Protein AF-A0A087FZ84-F1 (afdb_monomer)

Mean predicted aligned error: 17.49 Å

Radius of gyration: 57.73 Å; Cα contacts (8 Å, |Δi|>4): 56; chains: 1; bounding box: 129×42×170 Å

Sequence (234 aa):
MSRHGSRHFAAANRLARKLYDRGELSRKSCSDAQTRLGIKMEHRKSVESELQAYQQRCVEAEGRAVEESAKASILQRQLGDERISIASRIKRATKATMRTLATKFQGKIDRAKEKIRTLGGNPKKKLVQLTQVEANIEFARILREAPDSFDAEVARTEAWLPNVAGGDVEFDSLFAGLDSDLVISPISSDSSGTAQDNVPLETLATDVGVRTFDGSMTNELGVNDDDEYVDIED

Secondary structure (DSSP, 8-state):
--SHHHHHHHHHHHHHHHHHHHHHHHHHHHHHHHHHHHHHHHHHHHHHHHHHHHHHHHHHHHHHHHHHHHHHHHHHHHHHHHHHHHHHHHHHHHHHHHHHHHHHHHHHHHHHHHHHHHHHTHHHHHHHHHHHHHHHHHHHHHHHTSSSS-HHHHHHHHHHHHHHTTHHHHHHHHHHHHHHHH---SS-GGG---------HHHHHHHTT-------------------------

Structure (mmCIF, N/CA/C/O backbone):
data_AF-A0A087FZ84-F1
#
_entry.id   AF-A0A087FZ84-F1
#
loop_
_atom_site.group_PDB
_atom_site.id
_atom_site.type_symbol
_atom_site.label_atom_id
_atom_site.label_alt_id
_atom_site.label_comp_id
_atom_site.label_asym_id
_atom_site.label_entity_id
_atom_site.label_seq_id
_atom_site.pdbx_PDB_ins_code
_atom_site.Cartn_x
_atom_site.Cartn_y
_atom_site.Cartn_z
_atom_site.occupancy
_atom_site.B_iso_or_equiv
_atom_site.auth_seq_id
_atom_site.auth_comp_id
_atom_site.auth_asym_id
_atom_site.auth_atom_id
_atom_site.pdbx_PDB_model_num
ATOM 1 N N . MET A 1 1 ? 73.308 -5.224 -104.228 1.00 44.19 1 MET A N 1
ATOM 2 C CA . MET A 1 1 ? 72.823 -4.120 -103.357 1.00 44.19 1 MET A CA 1
ATOM 3 C C . MET A 1 1 ? 71.302 -4.255 -103.254 1.00 44.19 1 MET A C 1
ATOM 5 O O . MET A 1 1 ? 70.706 -4.504 -104.281 1.00 44.19 1 MET A O 1
ATOM 9 N N . SER A 1 2 ? 70.560 -4.205 -102.148 1.00 53.66 2 SER A N 1
ATOM 10 C CA . SER A 1 2 ? 70.817 -4.047 -100.716 1.00 53.66 2 SER A CA 1
ATOM 11 C C . SER A 1 2 ? 69.655 -4.752 -99.979 1.00 53.66 2 SER A C 1
ATOM 13 O O . SER A 1 2 ? 68.587 -4.180 -99.791 1.00 53.66 2 SER A O 1
ATOM 15 N N . ARG A 1 3 ? 69.813 -6.033 -99.604 1.00 53.50 3 ARG A N 1
ATOM 16 C CA . ARG A 1 3 ? 68.803 -6.783 -98.813 1.00 53.50 3 ARG A CA 1
ATOM 17 C C . ARG A 1 3 ? 68.844 -6.435 -97.310 1.00 53.50 3 ARG A C 1
ATOM 19 O O . ARG A 1 3 ? 68.008 -6.911 -96.547 1.00 53.50 3 ARG A O 1
ATOM 26 N N . HIS A 1 4 ? 69.810 -5.616 -96.887 1.00 53.28 4 HIS A N 1
ATOM 27 C CA . HIS A 1 4 ? 70.075 -5.276 -95.485 1.00 53.28 4 HIS A CA 1
ATOM 28 C C . HIS A 1 4 ? 69.230 -4.087 -94.985 1.00 53.28 4 HIS A C 1
ATOM 30 O O . HIS A 1 4 ? 68.669 -4.164 -93.897 1.00 53.28 4 HIS A O 1
ATOM 36 N N . GLY A 1 5 ? 69.022 -3.041 -95.799 1.00 58.16 5 GLY A N 1
ATOM 37 C CA . GLY A 1 5 ? 68.260 -1.844 -95.391 1.00 58.16 5 GLY A CA 1
ATOM 38 C C . GLY A 1 5 ? 66.770 -2.092 -95.096 1.00 58.16 5 GLY A C 1
ATOM 39 O O . GLY A 1 5 ? 66.207 -1.498 -94.180 1.00 58.16 5 GLY A O 1
ATOM 40 N N . SER A 1 6 ? 66.136 -3.033 -95.805 1.00 62.66 6 SER A N 1
ATOM 41 C CA . SER A 1 6 ? 64.708 -3.359 -95.632 1.00 62.66 6 SER A CA 1
ATOM 42 C C . SER A 1 6 ? 64.404 -4.099 -94.315 1.00 62.66 6 SER A C 1
ATOM 44 O O . SER A 1 6 ? 63.366 -3.861 -93.696 1.00 62.66 6 SER A O 1
ATOM 46 N N . ARG A 1 7 ? 65.329 -4.938 -93.816 1.00 69.06 7 ARG A N 1
ATOM 47 C CA . ARG A 1 7 ? 65.154 -5.660 -92.538 1.00 69.06 7 ARG A CA 1
ATOM 48 C C . ARG A 1 7 ? 65.252 -4.737 -91.324 1.00 69.06 7 ARG A C 1
ATOM 50 O O . ARG A 1 7 ? 64.469 -4.896 -90.390 1.00 69.06 7 ARG A O 1
ATOM 57 N N . HIS A 1 8 ? 66.164 -3.764 -91.349 1.00 74.50 8 HIS A N 1
ATOM 58 C CA . HIS A 1 8 ? 66.293 -2.776 -90.273 1.00 74.50 8 HIS A CA 1
ATOM 59 C C . HIS A 1 8 ? 65.062 -1.869 -90.187 1.00 74.50 8 HIS A C 1
ATOM 61 O O . HIS A 1 8 ? 64.545 -1.646 -89.094 1.00 74.50 8 HIS A O 1
ATOM 67 N N . PHE A 1 9 ? 64.526 -1.433 -91.331 1.00 76.50 9 PHE A N 1
ATOM 68 C CA . PHE A 1 9 ? 63.295 -0.644 -91.374 1.00 76.50 9 PHE A CA 1
ATOM 69 C C . PHE A 1 9 ? 62.074 -1.436 -90.870 1.00 76.50 9 PHE A C 1
ATOM 71 O O . PHE A 1 9 ? 61.283 -0.928 -90.077 1.00 76.50 9 PHE A O 1
ATOM 78 N N . ALA A 1 10 ? 61.950 -2.714 -91.248 1.00 80.62 10 ALA A N 1
ATOM 79 C CA . ALA A 1 10 ? 60.890 -3.591 -90.744 1.00 80.62 10 ALA A CA 1
ATOM 80 C C . ALA A 1 10 ? 60.994 -3.841 -89.224 1.00 80.62 10 ALA A C 1
ATOM 82 O O . ALA A 1 10 ? 59.976 -3.857 -88.528 1.00 80.62 10 ALA A O 1
ATOM 83 N N . ALA A 1 11 ? 62.210 -3.998 -88.689 1.00 83.44 11 ALA A N 1
ATOM 84 C CA . ALA A 1 11 ? 62.445 -4.155 -87.254 1.00 83.44 11 ALA A CA 1
ATOM 85 C C . ALA A 1 11 ? 62.114 -2.876 -86.466 1.00 83.44 11 ALA A C 1
ATOM 87 O O . ALA A 1 11 ? 61.446 -2.957 -85.433 1.00 83.44 11 ALA A O 1
ATOM 88 N N . ALA A 1 12 ? 62.506 -1.705 -86.980 1.00 84.25 12 ALA A N 1
ATOM 89 C CA . ALA A 1 12 ? 62.181 -0.408 -86.389 1.00 84.25 12 ALA A CA 1
ATOM 90 C C . ALA A 1 12 ? 60.663 -0.157 -86.363 1.00 84.25 12 ALA A C 1
ATOM 92 O O . ALA A 1 12 ? 60.118 0.189 -85.318 1.00 84.25 12 ALA A O 1
ATOM 93 N N . ASN A 1 13 ? 59.954 -0.437 -87.462 1.00 85.88 13 ASN A N 1
ATOM 94 C CA . ASN A 1 13 ? 58.491 -0.324 -87.511 1.00 85.88 13 ASN A CA 1
ATOM 95 C C . ASN A 1 13 ? 57.787 -1.294 -86.552 1.00 85.88 13 ASN A C 1
ATOM 97 O O . ASN A 1 13 ? 56.796 -0.940 -85.910 1.00 85.88 13 ASN A O 1
ATOM 101 N N . ARG A 1 14 ? 58.303 -2.522 -86.410 1.00 87.81 14 ARG A N 1
ATOM 102 C CA . ARG A 1 14 ? 57.768 -3.496 -85.447 1.00 87.81 14 ARG A CA 1
ATOM 103 C C . ARG A 1 14 ? 57.963 -3.028 -84.004 1.00 87.81 14 ARG A C 1
ATOM 105 O O . ARG A 1 14 ? 57.077 -3.240 -83.179 1.00 87.81 14 ARG A O 1
ATOM 112 N N . LEU A 1 15 ? 59.102 -2.411 -83.697 1.00 89.81 15 LEU A N 1
ATOM 113 C CA . LEU A 1 15 ? 59.383 -1.844 -82.380 1.00 89.81 15 LEU A CA 1
ATOM 114 C C . LEU A 1 15 ? 58.485 -0.632 -82.093 1.00 89.81 15 LEU A C 1
ATOM 116 O O . LEU A 1 15 ? 57.872 -0.581 -81.031 1.00 89.81 15 LEU A O 1
ATOM 120 N N . ALA A 1 16 ? 58.339 0.281 -83.056 1.00 89.25 16 ALA A N 1
ATOM 121 C CA . ALA A 1 16 ? 57.469 1.449 -82.940 1.00 89.25 16 ALA A CA 1
ATOM 122 C C . ALA A 1 16 ? 56.014 1.051 -82.647 1.00 89.25 16 ALA A C 1
ATOM 124 O O . ALA A 1 16 ? 55.407 1.591 -81.725 1.00 89.25 16 ALA A O 1
ATOM 125 N N . ARG A 1 17 ? 55.483 0.037 -83.348 1.00 89.75 17 ARG A N 1
ATOM 126 C CA . ARG A 1 17 ? 54.132 -0.486 -83.093 1.00 89.75 17 ARG A CA 1
ATOM 127 C C . ARG A 1 17 ? 53.993 -1.074 -81.688 1.00 89.75 17 ARG A C 1
ATOM 129 O O . ARG A 1 17 ? 53.066 -0.718 -80.979 1.00 89.75 17 ARG A O 1
ATOM 136 N N . LYS A 1 18 ? 54.952 -1.893 -81.239 1.00 92.50 18 LYS A N 1
ATOM 137 C CA . LYS A 1 18 ? 54.938 -2.452 -79.873 1.00 92.50 18 LYS A CA 1
ATOM 138 C C . LYS A 1 18 ? 54.982 -1.372 -78.792 1.00 92.50 18 LYS A C 1
ATOM 140 O O . LYS A 1 18 ? 54.322 -1.516 -77.768 1.00 92.50 18 LYS A O 1
ATOM 145 N N . LEU A 1 19 ? 55.784 -0.326 -78.990 1.00 91.56 19 LEU A N 1
ATOM 146 C CA . LEU A 1 19 ? 55.870 0.791 -78.049 1.00 91.56 19 LEU A CA 1
ATOM 147 C C . LEU A 1 19 ? 54.573 1.604 -78.032 1.00 91.56 19 LEU A C 1
ATOM 149 O O . LEU A 1 19 ? 54.110 1.965 -76.953 1.00 91.56 19 LEU A O 1
ATOM 153 N N . TYR A 1 20 ? 53.965 1.828 -79.198 1.00 91.94 20 TYR A N 1
ATOM 154 C CA . TYR A 1 20 ? 52.661 2.473 -79.312 1.00 91.94 20 TYR A CA 1
ATOM 155 C C . TYR A 1 20 ? 51.560 1.656 -78.621 1.00 91.94 20 TYR A C 1
ATOM 157 O O . TYR A 1 20 ? 50.883 2.183 -77.741 1.00 91.94 20 TYR A O 1
ATOM 165 N N . ASP A 1 21 ? 51.455 0.358 -78.918 1.00 93.44 21 ASP A N 1
ATOM 166 C CA . ASP A 1 21 ? 50.472 -0.547 -78.309 1.00 93.44 21 ASP A CA 1
ATOM 167 C C . ASP A 1 21 ? 50.644 -0.611 -76.783 1.00 93.44 21 ASP A C 1
ATOM 169 O O . ASP A 1 21 ? 49.671 -0.556 -76.030 1.00 93.44 21 ASP A O 1
ATOM 173 N N . ARG A 1 22 ? 51.893 -0.665 -76.300 1.00 93.56 22 ARG A N 1
ATOM 174 C CA . ARG A 1 22 ? 52.198 -0.623 -74.863 1.00 93.56 22 ARG A CA 1
ATOM 175 C C . ARG A 1 22 ? 51.792 0.711 -74.239 1.00 93.56 22 ARG A C 1
ATOM 177 O O . ARG A 1 22 ? 51.233 0.716 -73.148 1.00 93.56 22 ARG A O 1
ATOM 184 N N . GLY A 1 23 ? 52.052 1.823 -74.925 1.00 93.62 23 GLY A N 1
ATOM 185 C CA . GLY A 1 23 ? 51.646 3.158 -74.489 1.00 93.62 23 GLY A CA 1
ATOM 186 C C . GLY A 1 23 ? 50.126 3.317 -74.414 1.00 93.62 23 GLY A C 1
ATOM 187 O O . GLY A 1 23 ? 49.626 3.902 -73.456 1.00 93.62 23 GLY A O 1
ATOM 188 N N . GLU A 1 24 ? 49.388 2.760 -75.377 1.00 93.69 24 GLU A N 1
ATOM 189 C CA . GLU A 1 24 ? 47.920 2.716 -75.363 1.00 93.69 24 GLU A CA 1
ATOM 190 C C . GLU A 1 24 ? 47.385 1.866 -74.201 1.00 93.69 24 GLU A C 1
ATOM 192 O O . GLU A 1 24 ? 46.491 2.302 -73.477 1.00 93.69 24 GLU A O 1
ATOM 197 N N . LEU A 1 25 ? 47.963 0.684 -73.955 1.00 94.44 25 LEU A N 1
ATOM 198 C CA . LEU A 1 25 ? 47.589 -0.162 -72.813 1.00 94.44 25 LEU A CA 1
ATOM 199 C C . LEU A 1 25 ? 47.848 0.533 -71.470 1.00 94.44 25 LEU A C 1
ATOM 201 O O . LEU A 1 25 ? 46.987 0.514 -70.591 1.00 94.44 25 LEU A O 1
ATOM 205 N N . SER A 1 26 ? 49.002 1.188 -71.316 1.00 94.19 26 SER A N 1
ATOM 206 C CA . SER A 1 26 ? 49.312 1.964 -70.112 1.00 94.19 26 SER A CA 1
ATOM 207 C C . SER A 1 26 ? 48.366 3.153 -69.930 1.00 94.19 26 SER A C 1
ATOM 209 O O . SER A 1 26 ? 47.923 3.395 -68.809 1.00 94.19 26 SER A O 1
ATOM 211 N N . ARG A 1 27 ? 48.000 3.865 -71.007 1.00 94.06 27 ARG A N 1
ATOM 212 C CA . ARG A 1 27 ? 47.015 4.958 -70.941 1.00 94.06 27 ARG A CA 1
ATOM 213 C C . ARG A 1 27 ? 45.637 4.462 -70.508 1.00 94.06 27 ARG A C 1
ATOM 215 O O . ARG A 1 27 ? 45.053 5.060 -69.608 1.00 94.06 27 ARG A O 1
ATOM 222 N N . LYS A 1 28 ? 45.153 3.350 -71.071 1.00 95.44 28 LYS A N 1
ATOM 223 C CA . LYS A 1 28 ? 43.881 2.728 -70.659 1.00 95.44 28 LYS A CA 1
ATOM 224 C C . LYS A 1 28 ? 43.907 2.302 -69.193 1.00 95.44 28 LYS A C 1
ATOM 226 O O . LYS A 1 28 ? 43.028 2.689 -68.436 1.00 95.44 28 LYS A O 1
ATOM 231 N N . SER A 1 29 ? 44.964 1.610 -68.766 1.00 96.00 29 SER A N 1
ATOM 232 C CA . SER A 1 29 ? 45.117 1.197 -67.366 1.00 96.00 29 SER A CA 1
ATOM 233 C C . SER A 1 29 ? 45.162 2.386 -66.399 1.00 96.00 29 SER A C 1
ATOM 235 O O . SER A 1 29 ? 44.647 2.276 -65.288 1.00 96.00 29 SER A O 1
ATOM 237 N N . CYS A 1 30 ? 45.782 3.502 -66.795 1.00 95.62 30 CYS A N 1
ATOM 238 C CA . CYS A 1 30 ? 45.817 4.724 -65.993 1.00 95.62 30 CYS A CA 1
ATOM 239 C C . CYS A 1 30 ? 44.425 5.366 -65.896 1.00 95.62 30 CYS A C 1
ATOM 241 O O . CYS A 1 30 ? 43.977 5.691 -64.798 1.00 95.62 30 CYS A O 1
ATOM 243 N N . SER A 1 31 ? 43.710 5.460 -67.023 1.00 96.56 31 SER A N 1
ATOM 244 C CA . SER A 1 31 ? 42.328 5.952 -67.067 1.00 96.56 31 SER A CA 1
ATOM 245 C C . SER A 1 31 ? 41.406 5.119 -66.171 1.00 96.56 31 SER A C 1
ATOM 247 O O . SER A 1 31 ? 40.685 5.676 -65.347 1.00 96.56 31 SER A O 1
ATOM 249 N N . ASP A 1 32 ? 41.479 3.789 -66.256 1.00 97.06 32 ASP A N 1
ATOM 250 C CA . ASP A 1 32 ? 40.667 2.885 -65.432 1.00 97.06 32 ASP A CA 1
ATOM 251 C C . ASP A 1 32 ? 40.985 3.033 -63.939 1.00 97.06 32 ASP A C 1
ATOM 253 O O . ASP A 1 32 ? 40.084 3.040 -63.093 1.00 97.06 32 ASP A O 1
ATOM 257 N N . ALA A 1 33 ? 42.270 3.174 -63.593 1.00 96.94 33 ALA A N 1
ATOM 258 C CA . ALA A 1 33 ? 42.694 3.425 -62.220 1.00 96.94 33 ALA A CA 1
ATOM 259 C C . ALA A 1 33 ? 42.152 4.766 -61.698 1.00 96.94 33 ALA A C 1
ATOM 261 O O . ALA A 1 33 ? 41.701 4.832 -60.553 1.00 96.94 33 ALA A O 1
ATOM 262 N N . GLN A 1 34 ? 42.135 5.804 -62.537 1.00 97.06 34 GLN A N 1
ATOM 263 C CA . GLN A 1 34 ? 41.602 7.120 -62.193 1.00 97.06 34 GLN A CA 1
ATOM 264 C C . GLN A 1 34 ? 40.082 7.083 -61.980 1.00 97.06 34 GLN A C 1
ATOM 266 O O . GLN A 1 34 ? 39.597 7.604 -60.975 1.00 97.06 34 GLN A O 1
ATOM 271 N N . THR A 1 35 ? 39.331 6.398 -62.848 1.00 97.12 35 THR A N 1
ATOM 272 C CA . THR A 1 35 ? 37.885 6.194 -62.664 1.00 97.12 35 THR A CA 1
ATOM 273 C C . THR A 1 35 ? 37.593 5.420 -61.379 1.00 97.12 35 THR A C 1
ATOM 275 O O . THR A 1 35 ? 36.739 5.822 -60.587 1.00 97.12 35 THR A O 1
ATOM 278 N N . ARG A 1 36 ? 38.341 4.340 -61.111 1.00 97.50 36 ARG A N 1
ATOM 279 C CA . ARG A 1 36 ? 38.212 3.561 -59.867 1.00 97.50 36 ARG A CA 1
ATOM 280 C C . ARG A 1 36 ? 38.522 4.391 -58.624 1.00 97.50 36 ARG A C 1
ATOM 282 O O . ARG A 1 36 ? 37.849 4.221 -57.608 1.00 97.50 36 ARG A O 1
ATOM 289 N N . LEU A 1 37 ? 39.527 5.263 -58.686 1.00 97.56 37 LEU A N 1
ATOM 290 C CA . LEU A 1 37 ? 39.861 6.169 -57.590 1.00 97.56 37 LEU A CA 1
ATOM 291 C C . LEU A 1 37 ? 38.723 7.161 -57.326 1.00 97.56 37 LEU A C 1
ATOM 293 O O . LEU A 1 37 ? 38.337 7.322 -56.171 1.00 97.56 37 LEU A O 1
ATOM 297 N N . GLY A 1 38 ? 38.142 7.750 -58.376 1.00 97.88 38 GLY A N 1
ATOM 298 C CA . GLY A 1 38 ? 36.991 8.651 -58.261 1.00 97.88 38 GLY A CA 1
ATOM 299 C C . GLY A 1 38 ? 35.798 7.998 -57.558 1.00 97.88 38 GLY A C 1
ATOM 300 O O . GLY A 1 38 ? 35.287 8.543 -56.584 1.00 97.88 38 GLY A O 1
ATOM 301 N N . ILE A 1 39 ? 35.423 6.779 -57.966 1.00 97.50 39 ILE A N 1
ATOM 302 C CA . ILE A 1 39 ? 34.329 6.020 -57.329 1.00 97.50 39 ILE A CA 1
ATOM 303 C C . ILE A 1 39 ? 34.624 5.765 -55.844 1.00 97.50 39 ILE A C 1
ATOM 305 O O . ILE A 1 39 ? 33.759 5.963 -54.992 1.00 97.50 39 ILE A O 1
ATOM 309 N N . LYS A 1 40 ? 35.854 5.352 -55.510 1.00 98.00 40 LYS A N 1
ATOM 310 C CA . LYS A 1 40 ? 36.255 5.118 -54.114 1.00 98.00 40 LYS A CA 1
ATOM 311 C C . LYS A 1 40 ? 36.226 6.395 -53.275 1.00 98.00 40 LYS A C 1
ATOM 313 O O . LYS A 1 40 ? 35.864 6.330 -52.104 1.00 98.00 40 LYS A O 1
ATOM 318 N N . MET A 1 41 ? 36.606 7.535 -53.849 1.00 97.94 41 MET A N 1
ATOM 319 C CA . MET A 1 41 ? 36.546 8.823 -53.158 1.00 97.94 41 MET A CA 1
ATOM 320 C C . MET A 1 41 ? 35.107 9.243 -52.859 1.00 97.94 41 MET A C 1
ATOM 322 O O . MET A 1 41 ? 34.835 9.654 -51.735 1.00 97.94 41 MET A O 1
ATOM 326 N N . GLU A 1 42 ? 34.186 9.100 -53.812 1.00 97.81 42 GLU A N 1
ATOM 327 C CA . GLU A 1 42 ? 32.766 9.395 -53.572 1.00 97.81 42 GLU A CA 1
ATOM 328 C C . GLU A 1 42 ? 32.154 8.446 -52.537 1.00 97.81 42 GLU A C 1
ATOM 330 O O . GLU A 1 42 ? 31.463 8.889 -51.621 1.00 97.81 42 GLU A O 1
ATOM 335 N N . HIS A 1 43 ? 32.491 7.154 -52.591 1.00 97.88 43 HIS A N 1
ATOM 336 C CA . HIS A 1 43 ? 32.061 6.210 -51.562 1.00 97.88 43 HIS A CA 1
ATOM 337 C C . HIS A 1 43 ? 32.590 6.590 -50.171 1.00 97.88 43 HIS A C 1
ATOM 339 O O . HIS A 1 43 ? 31.833 6.572 -49.204 1.00 97.88 43 HIS A O 1
ATOM 345 N N . ARG A 1 44 ? 33.861 7.008 -50.066 1.00 97.75 44 ARG A N 1
ATOM 346 C CA . ARG A 1 44 ? 34.431 7.499 -48.804 1.00 97.75 44 ARG A CA 1
ATOM 347 C C . ARG A 1 44 ? 33.655 8.704 -48.265 1.00 97.75 44 ARG A C 1
ATOM 349 O O . ARG A 1 44 ? 33.335 8.706 -47.083 1.00 97.75 44 ARG A O 1
ATOM 356 N N . LYS A 1 45 ? 33.326 9.688 -49.111 1.00 98.19 45 LYS A N 1
ATOM 357 C CA . LYS A 1 45 ? 32.529 10.861 -48.705 1.00 98.19 45 LYS A CA 1
ATOM 358 C C . LYS A 1 45 ? 31.128 10.470 -48.228 1.00 98.19 45 LYS A C 1
ATOM 360 O O . LYS A 1 45 ? 30.641 11.021 -47.243 1.00 98.19 45 LYS A O 1
ATOM 365 N N . SER A 1 46 ? 30.492 9.510 -48.904 1.00 97.88 46 SER A N 1
ATOM 366 C CA . SER A 1 46 ? 29.181 8.983 -48.504 1.00 97.88 46 SER A CA 1
ATOM 367 C C . SER A 1 46 ? 29.242 8.349 -47.115 1.00 97.88 46 SER A C 1
ATOM 369 O O . SER A 1 46 ? 28.458 8.707 -46.242 1.00 97.88 46 SER A O 1
ATOM 371 N N . VAL A 1 47 ? 30.217 7.465 -46.885 1.00 98.25 47 VAL A N 1
ATOM 372 C CA . VAL A 1 47 ? 30.408 6.791 -45.591 1.00 98.25 47 VAL A CA 1
ATOM 373 C C . VAL A 1 47 ? 30.741 7.791 -44.481 1.00 98.25 47 VAL A C 1
ATOM 375 O O . VAL A 1 47 ? 30.240 7.665 -43.370 1.00 98.25 47 VAL A O 1
ATOM 378 N N . GLU A 1 48 ? 31.552 8.808 -44.769 1.00 98.31 48 GLU A N 1
ATOM 379 C CA . GLU A 1 48 ? 31.872 9.876 -43.815 1.00 98.31 48 GLU A CA 1
ATOM 380 C C . GLU A 1 48 ? 30.624 10.682 -43.417 1.00 98.31 48 GLU A C 1
ATOM 382 O O . GLU A 1 48 ? 30.411 10.953 -42.235 1.00 98.31 48 GLU A O 1
ATOM 387 N N . SER A 1 49 ? 29.747 10.975 -44.380 1.00 97.69 49 SER A N 1
ATOM 388 C CA . SER A 1 49 ? 28.474 11.664 -44.127 1.00 97.69 49 SER A CA 1
ATOM 389 C C . SER A 1 49 ? 27.514 10.810 -43.288 1.00 97.69 49 SER A C 1
ATOM 391 O O . SER A 1 49 ? 26.883 11.308 -42.355 1.00 97.69 49 SER A O 1
ATOM 393 N N . GLU A 1 50 ? 27.418 9.510 -43.581 1.00 98.25 50 GLU A N 1
ATOM 394 C CA . GLU A 1 50 ? 26.617 8.564 -42.794 1.00 98.25 50 GLU A CA 1
ATOM 395 C C . GLU A 1 50 ? 27.143 8.418 -41.363 1.00 98.25 50 GLU A C 1
ATOM 397 O O . GLU A 1 50 ? 26.354 8.404 -40.417 1.00 98.25 50 GLU A O 1
ATOM 402 N N . LEU A 1 51 ? 28.468 8.368 -41.190 1.00 98.31 51 LEU A N 1
ATOM 403 C CA . LEU A 1 51 ? 29.100 8.307 -39.875 1.00 98.31 51 LEU A CA 1
ATOM 404 C C . LEU A 1 51 ? 28.769 9.550 -39.043 1.00 98.31 51 LEU A C 1
ATOM 406 O O . LEU A 1 51 ? 28.427 9.422 -37.869 1.00 98.31 51 LEU A O 1
ATOM 410 N N . GLN A 1 52 ? 28.813 10.737 -39.647 1.00 98.44 52 GLN A N 1
ATOM 411 C CA . GLN A 1 52 ? 28.445 11.978 -38.969 1.00 98.44 52 GLN A CA 1
ATOM 412 C C . GLN A 1 52 ? 26.961 11.986 -38.566 1.00 98.44 52 GLN A C 1
ATOM 414 O O . GLN A 1 52 ? 26.624 12.339 -37.435 1.00 98.44 52 GLN A O 1
ATOM 419 N N . ALA A 1 53 ? 26.068 11.549 -39.460 1.00 98.19 53 ALA A N 1
ATOM 420 C CA . ALA A 1 53 ? 24.643 11.434 -39.151 1.00 98.19 53 ALA A CA 1
ATOM 421 C C . ALA A 1 53 ? 24.381 10.425 -38.020 1.00 98.19 53 ALA A C 1
ATOM 423 O O . ALA A 1 53 ? 23.532 10.660 -37.159 1.00 98.19 53 ALA A O 1
ATOM 424 N N . TYR A 1 54 ? 25.121 9.315 -37.995 1.00 98.19 54 TYR A N 1
ATOM 425 C CA . TYR A 1 54 ? 25.048 8.332 -36.921 1.00 98.19 54 TYR A CA 1
ATOM 426 C C . TYR A 1 54 ? 25.525 8.913 -35.585 1.00 98.19 54 TYR A C 1
ATOM 428 O O . TYR A 1 54 ? 24.816 8.799 -34.589 1.00 98.19 54 TYR A O 1
ATOM 436 N N . GLN A 1 55 ? 26.672 9.599 -35.566 1.00 98.25 55 GLN A N 1
ATOM 437 C CA . GLN A 1 55 ? 27.199 10.253 -34.364 1.00 98.25 55 GLN A CA 1
ATOM 438 C C . GLN A 1 55 ? 26.205 11.261 -33.779 1.00 98.25 55 GLN A C 1
ATOM 440 O O . GLN A 1 55 ? 25.960 11.250 -32.575 1.00 98.25 55 GLN A O 1
ATOM 445 N N . GLN A 1 56 ? 25.574 12.073 -34.630 1.00 98.31 56 GLN A N 1
ATOM 446 C CA . GLN A 1 56 ? 24.546 13.018 -34.199 1.00 98.31 56 GLN A CA 1
ATOM 447 C C . GLN A 1 56 ? 23.351 12.306 -33.544 1.00 98.31 56 GLN A C 1
ATOM 449 O O . GLN A 1 56 ? 22.900 12.700 -32.468 1.00 98.31 56 GLN A O 1
ATOM 454 N N . ARG A 1 57 ? 22.870 11.211 -34.147 1.00 98.25 57 ARG A N 1
ATOM 455 C CA . ARG A 1 57 ? 21.780 10.406 -33.572 1.00 98.25 57 ARG A CA 1
ATOM 456 C C . ARG A 1 57 ? 22.158 9.782 -32.232 1.00 98.25 57 ARG A C 1
ATOM 458 O O . ARG A 1 57 ? 21.289 9.683 -31.369 1.00 98.25 57 ARG A O 1
ATOM 465 N N . CYS A 1 58 ? 23.415 9.372 -32.050 1.00 97.75 58 CYS A N 1
ATOM 466 C CA . CYS A 1 58 ? 23.898 8.856 -30.769 1.00 97.75 58 CYS A CA 1
ATOM 467 C C . CYS A 1 58 ? 23.820 9.924 -29.677 1.00 97.75 58 CYS A C 1
ATOM 469 O O . CYS A 1 58 ? 23.228 9.664 -28.636 1.00 97.75 58 CYS A O 1
ATOM 471 N N . VAL A 1 59 ? 24.313 11.137 -29.943 1.00 98.12 59 VAL A N 1
ATOM 472 C CA . VAL A 1 59 ? 24.254 12.252 -28.980 1.00 98.12 59 VAL A CA 1
ATOM 473 C C . VAL A 1 59 ? 22.807 12.589 -28.606 1.00 98.12 59 VAL A C 1
ATOM 475 O O . VAL A 1 59 ? 22.484 12.786 -27.437 1.00 98.12 59 VAL A O 1
ATOM 478 N N . GLU A 1 60 ? 21.899 12.610 -29.582 1.00 98.06 60 GLU A N 1
ATOM 479 C CA . GLU A 1 60 ? 20.476 12.846 -29.317 1.00 98.06 60 GLU A CA 1
ATOM 480 C C . GLU A 1 60 ? 19.827 11.718 -28.504 1.00 98.06 60 GLU A C 1
ATOM 482 O O . GLU A 1 60 ? 18.984 11.977 -27.645 1.00 98.06 60 GLU A O 1
ATOM 487 N N . ALA A 1 61 ? 20.196 10.463 -28.770 1.00 98.06 61 ALA A N 1
ATOM 488 C CA . ALA A 1 61 ? 19.706 9.317 -28.013 1.00 98.06 61 ALA A CA 1
ATOM 489 C C . ALA A 1 61 ? 20.220 9.331 -26.567 1.00 98.06 61 ALA A C 1
ATOM 491 O O . ALA A 1 61 ? 19.438 9.089 -25.650 1.00 98.06 61 ALA A O 1
ATOM 492 N N . GLU A 1 62 ? 21.491 9.677 -26.359 1.00 97.62 62 GLU A N 1
ATOM 493 C CA . GLU A 1 62 ? 22.077 9.876 -25.031 1.00 97.62 62 GLU A CA 1
ATOM 494 C C . GLU A 1 62 ? 21.356 10.996 -24.271 1.00 97.62 62 GLU A C 1
ATOM 496 O O . GLU A 1 62 ? 20.972 10.808 -23.117 1.00 97.62 62 GLU A O 1
ATOM 501 N N . GLY A 1 63 ? 21.083 12.127 -24.932 1.00 97.88 63 GLY A N 1
ATOM 502 C CA . GLY A 1 63 ? 20.314 13.227 -24.346 1.00 97.88 63 GLY A CA 1
ATOM 503 C C . GLY A 1 63 ? 18.914 12.799 -23.893 1.00 97.88 63 GLY A C 1
ATOM 504 O O . GLY A 1 63 ? 18.521 13.082 -22.760 1.00 97.88 63 GLY A O 1
ATOM 505 N N . ARG A 1 64 ? 18.186 12.051 -24.736 1.00 97.94 64 ARG A N 1
ATOM 506 C CA . ARG A 1 64 ? 16.870 11.493 -24.374 1.00 97.94 64 ARG A CA 1
ATOM 507 C C . ARG A 1 64 ? 16.958 10.530 -23.190 1.00 97.94 64 ARG A C 1
ATOM 509 O O . ARG A 1 64 ? 16.140 10.624 -22.280 1.00 97.94 64 ARG A O 1
ATOM 516 N N . ALA A 1 65 ? 17.961 9.654 -23.166 1.00 98.12 65 ALA A N 1
ATOM 517 C CA . ALA A 1 65 ? 18.152 8.703 -22.073 1.00 98.12 65 ALA A CA 1
ATOM 518 C C . ALA A 1 65 ? 18.415 9.406 -20.728 1.00 98.12 65 ALA A C 1
ATOM 520 O O . ALA A 1 65 ? 17.888 8.989 -19.696 1.00 98.12 65 ALA A O 1
ATOM 521 N N . VAL A 1 66 ? 19.186 10.499 -20.728 1.00 98.00 66 VAL A N 1
ATOM 522 C CA . VAL A 1 66 ? 19.422 11.313 -19.523 1.00 98.00 66 VAL A CA 1
ATOM 523 C C . VAL A 1 66 ? 18.133 11.987 -19.048 1.00 98.00 66 VAL A C 1
ATOM 525 O O . VAL A 1 66 ? 17.837 11.962 -17.853 1.00 98.00 66 VAL A O 1
ATOM 528 N N . GLU A 1 67 ? 17.344 12.556 -19.961 1.00 97.94 67 GLU A N 1
ATOM 529 C CA . GLU A 1 67 ? 16.067 13.190 -19.618 1.00 97.94 67 GLU A CA 1
ATOM 530 C C . GLU A 1 67 ? 15.062 12.179 -19.039 1.00 97.94 67 GLU A C 1
ATOM 532 O O . GLU A 1 67 ? 14.427 12.441 -18.015 1.00 97.94 67 GLU A O 1
ATOM 537 N N . GLU A 1 68 ? 14.934 11.005 -19.658 1.00 98.00 68 GLU A N 1
ATOM 538 C CA . GLU A 1 68 ? 14.072 9.927 -19.163 1.00 98.00 68 GLU A CA 1
ATOM 539 C C . GLU A 1 68 ? 14.539 9.401 -17.805 1.00 98.00 68 GLU A C 1
ATOM 541 O O . GLU A 1 68 ? 13.718 9.210 -16.908 1.00 98.00 68 GLU A O 1
ATOM 546 N N . SER A 1 69 ? 15.851 9.249 -17.607 1.00 97.88 69 SER A N 1
ATOM 547 C CA . SER A 1 69 ? 16.429 8.864 -16.316 1.00 97.88 69 SER A CA 1
ATOM 548 C C . SER A 1 69 ? 16.124 9.894 -15.221 1.00 97.88 69 SER A C 1
ATOM 550 O O . SER A 1 69 ? 15.736 9.533 -14.107 1.00 97.88 69 SER A O 1
ATOM 552 N N . ALA A 1 70 ? 16.195 11.190 -15.541 1.00 98.31 70 ALA A N 1
ATOM 553 C CA . ALA A 1 70 ? 15.815 12.249 -14.609 1.00 98.31 70 ALA A CA 1
ATOM 554 C C . ALA A 1 70 ? 14.323 12.179 -14.237 1.00 98.31 70 ALA A C 1
ATOM 556 O O . ALA A 1 70 ? 13.979 12.276 -13.056 1.00 98.31 70 ALA A O 1
ATOM 557 N N . LYS A 1 71 ? 13.435 11.946 -15.214 1.00 98.38 71 LYS A N 1
ATOM 558 C CA . LYS A 1 71 ? 11.995 11.741 -14.963 1.00 98.38 71 LYS A CA 1
ATOM 559 C C . LYS A 1 71 ? 11.744 10.508 -14.092 1.00 98.38 71 LYS A C 1
ATOM 561 O O . LYS A 1 71 ? 10.976 10.592 -13.135 1.00 98.38 71 LYS A O 1
ATOM 566 N N . ALA A 1 72 ? 12.419 9.395 -14.374 1.00 98.25 72 ALA A N 1
ATOM 567 C CA . ALA A 1 72 ? 12.316 8.169 -13.586 1.00 98.25 72 ALA A CA 1
ATOM 568 C C . ALA A 1 72 ? 12.768 8.387 -12.133 1.00 98.25 72 ALA A C 1
ATOM 570 O O . ALA A 1 72 ? 12.090 7.948 -11.207 1.00 98.25 72 ALA A O 1
ATOM 571 N N . SER A 1 73 ? 13.855 9.133 -11.923 1.00 98.38 73 SER A N 1
ATOM 572 C CA . SER A 1 73 ? 14.354 9.487 -10.589 1.00 98.38 73 SER A CA 1
ATOM 573 C C . SER A 1 73 ? 13.350 10.331 -9.789 1.00 98.38 73 SER A C 1
ATOM 575 O O . SER A 1 73 ? 13.107 10.067 -8.609 1.00 98.38 73 SER A O 1
ATOM 577 N N . ILE A 1 74 ? 12.692 11.304 -10.435 1.00 98.38 74 ILE A N 1
ATOM 578 C CA . ILE A 1 74 ? 11.630 12.106 -9.805 1.00 98.38 74 ILE A CA 1
ATOM 579 C C . ILE A 1 74 ? 10.456 11.217 -9.381 1.00 98.38 74 ILE A C 1
ATOM 581 O O . ILE A 1 74 ? 10.016 11.300 -8.232 1.00 98.38 74 ILE A O 1
ATOM 585 N N . LEU A 1 75 ? 9.979 10.343 -10.272 1.00 98.44 75 LEU A N 1
ATOM 586 C CA . LEU A 1 75 ? 8.884 9.415 -9.970 1.00 98.44 75 LEU A CA 1
ATOM 587 C C . LEU A 1 75 ? 9.256 8.449 -8.838 1.00 98.44 75 LEU A C 1
ATOM 589 O O . LEU A 1 75 ? 8.455 8.213 -7.937 1.00 98.44 75 LEU A O 1
ATOM 593 N N . GLN A 1 76 ? 10.485 7.931 -8.828 1.00 98.25 76 GLN A N 1
ATOM 594 C CA . GLN A 1 76 ? 10.966 7.045 -7.768 1.00 98.25 76 GLN A CA 1
ATOM 595 C C . GLN A 1 76 ? 10.960 7.737 -6.399 1.00 98.25 76 GLN A C 1
ATOM 597 O O . GLN A 1 76 ? 10.584 7.126 -5.396 1.00 98.25 76 GLN A O 1
ATOM 602 N N . ARG A 1 77 ? 11.328 9.023 -6.350 1.00 98.12 77 ARG A N 1
ATOM 603 C CA . ARG A 1 77 ? 11.256 9.824 -5.123 1.00 98.12 77 ARG A CA 1
ATOM 604 C C . ARG A 1 77 ? 9.814 10.028 -4.661 1.00 98.12 77 ARG A C 1
ATOM 606 O O . ARG A 1 77 ? 9.531 9.811 -3.487 1.00 98.12 77 ARG A O 1
ATOM 613 N N . GLN A 1 78 ? 8.911 10.373 -5.580 1.00 98.31 78 GLN A N 1
ATOM 614 C CA . GLN A 1 78 ? 7.484 10.539 -5.282 1.00 98.31 78 GLN A CA 1
ATOM 615 C C . GLN A 1 78 ? 6.865 9.253 -4.724 1.00 98.31 78 GLN A C 1
ATOM 617 O O . GLN A 1 78 ? 6.181 9.300 -3.705 1.00 98.31 78 GLN A O 1
ATOM 622 N N . LEU A 1 79 ? 7.181 8.097 -5.318 1.00 98.06 79 LEU A N 1
ATOM 623 C CA . LEU A 1 79 ? 6.751 6.795 -4.801 1.00 98.06 79 LEU A CA 1
ATOM 624 C C . LEU A 1 79 ? 7.280 6.529 -3.384 1.00 98.06 79 LEU A C 1
ATOM 626 O O . LEU A 1 79 ? 6.566 5.974 -2.548 1.00 98.06 79 LEU A O 1
ATOM 630 N N . GLY A 1 80 ? 8.519 6.934 -3.088 1.00 97.75 80 GLY A N 1
ATOM 631 C CA . GLY A 1 80 ? 9.088 6.858 -1.742 1.00 97.75 80 GLY A CA 1
ATOM 632 C C . GLY A 1 80 ? 8.313 7.704 -0.727 1.00 97.75 80 GLY A C 1
ATOM 633 O O . GLY A 1 80 ? 7.918 7.199 0.328 1.00 97.75 80 GLY A O 1
ATOM 634 N N . ASP A 1 81 ? 8.045 8.964 -1.066 1.00 97.75 81 ASP A N 1
ATOM 635 C CA . ASP A 1 81 ? 7.308 9.900 -0.212 1.00 97.75 81 ASP A CA 1
ATOM 636 C C . ASP A 1 81 ? 5.856 9.436 0.019 1.00 97.75 81 ASP A C 1
ATOM 638 O O . ASP A 1 81 ? 5.358 9.451 1.152 1.00 97.75 81 ASP A O 1
ATOM 642 N N . GLU A 1 82 ? 5.183 8.941 -1.024 1.00 97.81 82 GLU A N 1
ATOM 643 C CA . GLU A 1 82 ? 3.838 8.365 -0.928 1.00 97.81 82 GLU A CA 1
ATOM 644 C C . GLU A 1 82 ? 3.810 7.107 -0.061 1.00 97.81 82 GLU A C 1
ATOM 646 O O .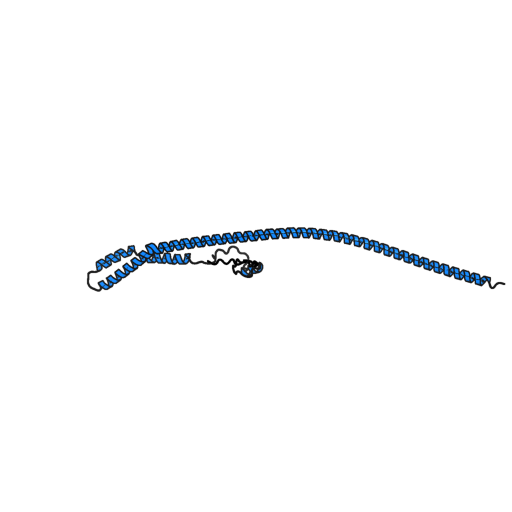 GLU A 1 82 ? 2.937 6.980 0.803 1.00 97.81 82 GLU A O 1
ATOM 651 N N . ARG A 1 83 ? 4.789 6.207 -0.211 1.00 97.31 83 ARG A N 1
ATOM 652 C CA . ARG A 1 83 ? 4.910 5.006 0.628 1.00 97.31 83 ARG A CA 1
ATOM 653 C C . ARG A 1 83 ? 5.037 5.374 2.108 1.00 97.31 83 ARG A C 1
ATOM 655 O O . ARG A 1 83 ? 4.353 4.782 2.947 1.00 97.31 83 ARG A O 1
ATOM 662 N N . ILE A 1 84 ? 5.865 6.368 2.436 1.00 97.00 84 ILE A N 1
ATOM 663 C CA . ILE A 1 84 ? 6.016 6.875 3.810 1.00 97.00 84 ILE A CA 1
ATOM 664 C C . ILE A 1 84 ? 4.697 7.494 4.302 1.00 97.00 84 ILE A C 1
ATOM 666 O O . ILE A 1 84 ? 4.251 7.218 5.423 1.00 97.00 84 ILE A O 1
ATOM 670 N N . SER A 1 85 ? 4.031 8.289 3.462 1.00 96.50 85 SER A N 1
ATOM 671 C CA . SER A 1 85 ? 2.744 8.916 3.777 1.00 96.50 85 SER A CA 1
ATOM 672 C C . SER A 1 85 ? 1.656 7.880 4.079 1.00 96.50 85 SER A C 1
ATOM 674 O O . SER A 1 85 ? 1.009 7.959 5.131 1.00 96.50 85 SER A O 1
ATOM 676 N N . ILE A 1 86 ? 1.498 6.865 3.224 1.00 95.25 86 ILE A N 1
ATOM 677 C CA . ILE A 1 86 ? 0.533 5.771 3.396 1.00 95.25 86 ILE A CA 1
ATOM 678 C C . ILE A 1 86 ? 0.821 5.002 4.686 1.00 95.25 86 ILE A C 1
ATOM 680 O O . ILE A 1 86 ? -0.084 4.848 5.509 1.00 95.25 86 ILE A O 1
ATOM 684 N N . ALA A 1 87 ? 2.075 4.609 4.930 1.00 94.94 87 ALA A N 1
ATOM 685 C CA . ALA A 1 87 ? 2.459 3.920 6.162 1.00 94.94 87 ALA A CA 1
ATOM 686 C C . ALA A 1 87 ? 2.090 4.738 7.417 1.00 94.94 87 ALA A C 1
ATOM 688 O O . ALA A 1 87 ? 1.537 4.207 8.385 1.00 94.94 87 ALA A O 1
ATOM 689 N N . SER A 1 88 ? 2.308 6.059 7.388 1.00 95.31 88 SER A N 1
ATOM 690 C CA . SER A 1 88 ? 1.932 6.956 8.491 1.00 95.31 88 SER A CA 1
ATOM 691 C C . SER A 1 88 ? 0.412 7.059 8.697 1.00 95.31 88 SER A C 1
ATOM 693 O O . SER A 1 88 ? -0.059 7.172 9.835 1.00 95.31 88 SER A O 1
ATOM 695 N N . ARG A 1 89 ? -0.372 7.037 7.610 1.00 95.56 89 ARG A N 1
ATOM 696 C CA . ARG A 1 89 ? -1.841 7.091 7.644 1.00 95.56 89 ARG A CA 1
ATOM 697 C C . ARG A 1 89 ? -2.415 5.794 8.199 1.00 95.56 89 ARG A C 1
ATOM 699 O O . ARG A 1 89 ? -3.262 5.875 9.082 1.00 95.56 89 ARG A O 1
ATOM 706 N N . ILE A 1 90 ? -1.893 4.642 7.775 1.00 93.56 90 ILE A N 1
ATOM 707 C CA . ILE A 1 90 ? -2.259 3.327 8.321 1.00 93.56 90 ILE A CA 1
ATOM 708 C C . ILE A 1 90 ? -1.967 3.291 9.821 1.00 93.56 90 ILE A C 1
ATOM 710 O O . ILE A 1 90 ? -2.873 3.054 10.614 1.00 93.56 90 ILE A O 1
ATOM 714 N N . LYS A 1 91 ? -0.745 3.647 10.242 1.00 93.69 91 LYS A N 1
ATOM 715 C CA . LYS A 1 91 ? -0.376 3.672 11.668 1.00 93.69 91 LYS A CA 1
ATOM 716 C C . LYS A 1 91 ? -1.308 4.564 12.493 1.00 93.69 91 LYS A C 1
ATOM 718 O O . LYS A 1 91 ? -1.708 4.192 13.598 1.00 93.69 91 LYS A O 1
ATOM 723 N N . ARG A 1 92 ? -1.671 5.744 11.975 1.00 93.50 92 ARG A N 1
ATOM 724 C CA . ARG A 1 92 ? -2.624 6.648 12.640 1.00 93.50 92 ARG A CA 1
ATOM 725 C C . ARG A 1 92 ? -4.036 6.068 12.695 1.00 93.50 92 ARG A C 1
ATOM 727 O O . ARG A 1 92 ? -4.642 6.139 13.762 1.00 93.50 92 ARG A O 1
ATOM 734 N N . ALA A 1 93 ? -4.532 5.497 11.600 1.00 86.81 93 ALA A N 1
ATOM 735 C CA . ALA A 1 93 ? -5.856 4.888 11.525 1.00 86.81 93 ALA A CA 1
ATOM 736 C C . ALA A 1 93 ? -5.973 3.697 12.485 1.00 86.81 93 ALA A C 1
ATOM 738 O O . ALA A 1 93 ? -6.856 3.697 13.337 1.00 86.81 93 ALA A O 1
ATOM 739 N N . THR A 1 94 ? -5.018 2.763 12.459 1.00 87.12 94 THR A N 1
ATOM 740 C CA . THR A 1 94 ? -4.963 1.625 13.388 1.00 87.12 94 THR A CA 1
ATOM 741 C C . THR A 1 94 ? -4.962 2.095 14.840 1.00 87.12 94 THR A C 1
ATOM 743 O O . THR A 1 94 ? -5.754 1.619 15.652 1.00 87.12 94 THR A O 1
ATOM 746 N N . LYS A 1 95 ? -4.139 3.101 15.172 1.00 91.25 95 LYS A N 1
ATOM 747 C CA . LYS A 1 95 ? -4.100 3.665 16.528 1.00 91.25 95 LYS A CA 1
ATOM 748 C C . LYS A 1 95 ? -5.423 4.330 16.921 1.00 91.25 95 LYS A C 1
ATOM 750 O O . LYS A 1 95 ? -5.802 4.276 18.087 1.00 91.25 95 LYS A O 1
ATOM 755 N N . ALA A 1 96 ? -6.111 4.993 15.994 1.00 87.62 96 ALA A N 1
ATOM 756 C CA . ALA A 1 96 ? -7.422 5.583 16.253 1.00 87.62 96 ALA A CA 1
ATOM 757 C C . ALA A 1 96 ? -8.475 4.495 16.515 1.00 87.62 96 ALA A C 1
ATOM 759 O O . ALA A 1 96 ? -9.136 4.544 17.550 1.00 87.62 96 ALA A O 1
ATOM 760 N N . THR A 1 97 ? -8.544 3.471 15.661 1.00 85.06 97 THR A N 1
ATOM 761 C CA . THR A 1 97 ? -9.459 2.332 15.816 1.00 85.06 97 THR A CA 1
ATOM 762 C C . THR A 1 97 ? -9.236 1.605 17.139 1.00 85.06 97 THR A C 1
ATOM 764 O O . THR A 1 97 ? -10.192 1.369 17.875 1.00 85.06 97 THR A O 1
ATOM 767 N N . MET A 1 98 ? -7.980 1.323 17.501 1.00 89.31 98 MET A N 1
ATOM 768 C CA . MET A 1 98 ? -7.643 0.691 18.782 1.00 89.31 98 MET A CA 1
ATOM 769 C C . MET A 1 98 ? -8.077 1.536 19.981 1.00 89.31 98 MET A C 1
ATOM 771 O O . MET A 1 98 ? -8.606 0.989 20.943 1.00 89.31 98 MET A O 1
ATOM 775 N N . ARG A 1 99 ? -7.907 2.865 19.936 1.00 88.62 99 ARG A N 1
ATOM 776 C CA . ARG A 1 99 ? -8.390 3.748 21.011 1.00 88.62 99 ARG A CA 1
ATOM 777 C C . ARG A 1 99 ? -9.908 3.714 21.127 1.00 88.62 99 ARG A C 1
ATOM 779 O O . ARG A 1 99 ? -10.414 3.572 22.232 1.00 88.62 99 ARG A O 1
ATOM 786 N N . THR A 1 100 ? -10.631 3.804 20.011 1.00 87.75 100 THR A N 1
ATOM 787 C CA . THR A 1 100 ? -12.097 3.710 20.012 1.00 87.75 100 THR A CA 1
ATOM 788 C C . THR A 1 100 ? -12.564 2.373 20.580 1.00 87.75 100 THR A C 1
ATOM 790 O O . THR A 1 100 ? -13.486 2.340 21.395 1.00 87.75 100 THR A O 1
ATOM 793 N N . LEU A 1 101 ? -11.913 1.279 20.185 1.00 84.50 101 LEU A N 1
ATOM 794 C CA . LEU A 1 101 ? -12.201 -0.054 20.695 1.00 84.50 101 LEU A CA 1
ATOM 795 C C . LEU A 1 101 ? -11.928 -0.144 22.204 1.00 84.50 101 LEU A C 1
ATOM 797 O O . LEU A 1 101 ? -12.802 -0.575 22.953 1.00 84.50 101 LEU A O 1
ATOM 801 N N . ALA A 1 102 ? -10.773 0.342 22.665 1.00 85.50 102 ALA A N 1
ATOM 802 C CA . ALA A 1 102 ? -10.414 0.380 24.080 1.00 85.50 102 ALA A CA 1
ATOM 803 C C . ALA A 1 102 ? -11.415 1.202 24.906 1.00 85.50 102 ALA A C 1
ATOM 805 O O . ALA A 1 102 ? -11.869 0.743 25.949 1.00 85.50 102 ALA A O 1
ATOM 806 N N . THR A 1 103 ? -11.832 2.377 24.425 1.00 88.94 103 THR A N 1
ATOM 807 C CA . THR A 1 103 ? -12.854 3.196 25.095 1.00 88.94 103 THR A CA 1
ATOM 808 C C . THR A 1 103 ? -14.208 2.483 25.154 1.00 88.94 103 THR A C 1
ATOM 810 O O . THR A 1 103 ? -14.867 2.520 26.192 1.00 88.94 103 THR A O 1
ATOM 813 N N . LYS A 1 104 ? -14.623 1.793 24.080 1.00 86.44 104 LYS A N 1
ATOM 814 C CA . LYS A 1 104 ? -15.861 0.992 24.078 1.00 86.44 104 LYS A CA 1
ATOM 815 C C . LYS A 1 104 ? -15.796 -0.155 25.088 1.00 86.44 104 LYS A C 1
ATOM 817 O O . LYS A 1 104 ? -16.762 -0.354 25.826 1.00 86.44 104 LYS A O 1
ATOM 822 N N . PHE A 1 105 ? -14.676 -0.878 25.143 1.00 87.31 105 PHE A N 1
ATOM 823 C CA . PHE A 1 105 ? -14.464 -1.943 26.126 1.00 87.31 105 PHE A CA 1
ATOM 824 C C . PHE A 1 105 ? -14.462 -1.412 27.549 1.00 87.31 105 PHE A C 1
ATOM 826 O O . PHE A 1 105 ? -15.160 -1.960 28.396 1.00 87.31 105 PHE A O 1
ATOM 833 N N . GLN A 1 106 ? -13.751 -0.316 27.799 1.00 91.94 106 GLN A N 1
ATOM 834 C CA . GLN A 1 106 ? -13.715 0.309 29.113 1.00 91.94 106 GLN A CA 1
ATOM 835 C C . GLN A 1 106 ? -15.124 0.716 29.566 1.00 91.94 106 GLN A C 1
ATOM 837 O O . GLN A 1 106 ? -15.543 0.352 30.659 1.00 91.94 106 GLN A O 1
ATOM 842 N N . GLY A 1 107 ? -15.909 1.351 28.689 1.00 89.94 107 GLY A N 1
ATOM 843 C CA . GLY A 1 107 ? -17.295 1.708 28.992 1.00 89.94 107 GLY A CA 1
ATOM 844 C C . GLY A 1 107 ? -18.202 0.499 29.258 1.00 89.94 107 GLY A C 1
ATOM 845 O O . GLY A 1 107 ? -19.059 0.568 30.136 1.00 89.94 107 GLY A O 1
ATOM 846 N N . LYS A 1 108 ? -18.019 -0.617 28.535 1.00 89.88 108 LYS A N 1
ATOM 847 C CA . LYS A 1 108 ? -18.717 -1.889 28.813 1.00 89.88 108 LYS A CA 1
ATOM 848 C C . LYS A 1 108 ? -18.337 -2.453 30.184 1.00 89.88 108 LYS A C 1
ATOM 850 O O . LYS A 1 108 ? -19.221 -2.788 30.967 1.00 89.88 108 LYS A O 1
ATOM 855 N N . ILE A 1 109 ? -17.041 -2.490 30.497 1.00 90.38 109 ILE A N 1
ATOM 856 C CA . ILE A 1 109 ? -16.518 -2.954 31.788 1.00 90.38 109 ILE A CA 1
ATOM 857 C C . ILE A 1 109 ? -17.067 -2.103 32.933 1.00 90.38 109 ILE A C 1
ATOM 859 O O . ILE A 1 109 ? -17.476 -2.649 33.954 1.00 90.38 109 ILE A O 1
ATOM 863 N N . ASP A 1 110 ? -17.104 -0.781 32.781 1.00 93.94 110 ASP A N 1
ATOM 864 C CA . ASP A 1 110 ? -17.583 0.112 33.835 1.00 93.94 110 ASP A CA 1
ATOM 865 C C . ASP A 1 110 ? -19.089 -0.056 34.084 1.00 93.94 110 ASP A C 1
ATOM 867 O O . ASP A 1 110 ? -19.512 -0.114 35.240 1.00 93.94 110 ASP A O 1
ATOM 871 N N . ARG A 1 111 ? -19.895 -0.253 33.028 1.00 93.06 111 ARG A N 1
ATOM 872 C CA . ARG A 1 111 ? -21.318 -0.611 33.174 1.00 93.06 111 ARG A CA 1
ATOM 873 C C . ARG A 1 111 ? -21.513 -1.967 33.844 1.00 93.06 111 ARG A C 1
ATOM 875 O O . ARG A 1 111 ? -22.332 -2.078 34.753 1.00 93.06 111 ARG A O 1
ATOM 882 N N . ALA A 1 112 ? -20.749 -2.980 33.437 1.00 90.81 112 ALA A N 1
ATOM 883 C CA . ALA A 1 112 ? -20.806 -4.307 34.041 1.00 90.81 112 ALA A CA 1
ATOM 884 C C . ALA A 1 112 ? -20.428 -4.261 35.530 1.00 90.81 112 ALA A C 1
ATOM 886 O O . ALA A 1 112 ? -21.137 -4.815 36.368 1.00 90.81 112 ALA A O 1
ATOM 887 N N . LYS A 1 113 ? -19.360 -3.532 35.885 1.00 91.81 113 LYS A N 1
ATOM 888 C CA . LYS A 1 113 ? -18.960 -3.297 37.281 1.00 91.81 113 LYS A CA 1
ATOM 889 C C . LYS A 1 113 ? -20.084 -2.658 38.090 1.00 91.81 113 LYS A C 1
ATOM 891 O O . LYS A 1 113 ? -20.326 -3.082 39.218 1.00 91.81 113 LYS A O 1
ATOM 896 N N . GLU A 1 114 ? -20.774 -1.668 37.533 1.00 93.75 114 GLU A N 1
ATOM 897 C CA . GLU A 1 114 ? -21.889 -1.014 38.217 1.00 93.75 114 GLU A CA 1
ATOM 898 C C . GLU A 1 114 ? -23.089 -1.953 38.411 1.00 93.75 114 GLU A C 1
ATOM 900 O O . GLU A 1 114 ? -23.644 -2.036 39.509 1.00 93.75 114 GLU A O 1
ATOM 905 N N . LYS A 1 115 ? -23.438 -2.752 37.395 1.00 90.19 115 LYS A N 1
ATOM 906 C CA . LYS A 1 115 ? -24.469 -3.797 37.523 1.00 90.19 115 LYS A CA 1
ATOM 907 C C . LYS A 1 115 ? -24.102 -4.844 38.575 1.00 90.19 115 LYS A C 1
ATOM 909 O O . LYS A 1 115 ? -24.948 -5.227 39.368 1.00 90.19 115 LYS A O 1
ATOM 914 N N . ILE A 1 116 ? -22.837 -5.258 38.663 1.00 90.25 116 ILE A N 1
ATOM 915 C CA . ILE A 1 116 ? -22.377 -6.199 39.698 1.00 90.25 116 ILE A CA 1
ATOM 916 C C . ILE A 1 116 ? -22.505 -5.592 41.103 1.00 90.25 116 ILE A C 1
ATOM 918 O O . ILE A 1 116 ? -22.972 -6.268 42.022 1.00 90.25 116 ILE A O 1
ATOM 922 N N . ARG A 1 117 ? -22.125 -4.318 41.291 1.00 92.19 117 ARG A N 1
ATOM 923 C CA . ARG A 1 117 ? -22.285 -3.631 42.587 1.00 92.19 117 ARG A CA 1
ATOM 924 C C . ARG A 1 117 ? -23.750 -3.535 42.997 1.00 92.19 117 ARG A C 1
ATOM 926 O O . ARG A 1 117 ? -24.076 -3.836 44.143 1.00 92.19 117 ARG A O 1
ATOM 933 N N . THR A 1 118 ? -24.621 -3.135 42.071 1.00 90.81 118 THR A N 1
ATOM 934 C CA . THR A 1 118 ? -26.064 -3.019 42.330 1.00 90.81 118 THR A CA 1
ATOM 935 C C . THR A 1 118 ? -26.687 -4.380 42.622 1.00 90.81 118 THR A C 1
ATOM 937 O O . THR A 1 118 ? -27.402 -4.500 43.614 1.00 90.81 118 THR A O 1
ATOM 940 N N . LEU A 1 119 ? -26.333 -5.420 41.860 1.00 88.25 119 LEU A N 1
ATOM 941 C CA . LEU A 1 119 ? -26.774 -6.798 42.086 1.00 88.25 119 LEU A CA 1
ATOM 942 C C . LEU A 1 119 ? -26.381 -7.303 43.480 1.00 88.25 119 LEU A C 1
ATOM 944 O O . LEU A 1 119 ? -27.202 -7.886 44.180 1.00 88.25 119 LEU A O 1
ATOM 948 N N . GLY A 1 120 ? -25.144 -7.041 43.912 1.00 85.50 120 GLY A N 1
ATOM 949 C CA . GLY A 1 120 ? -24.649 -7.430 45.235 1.00 85.50 120 GLY A CA 1
ATOM 950 C C . GLY A 1 120 ? -25.327 -6.719 46.416 1.00 85.50 120 GLY A C 1
ATOM 951 O O . GLY A 1 120 ? -25.161 -7.166 47.550 1.00 85.50 120 GLY A O 1
ATOM 952 N N . GLY A 1 121 ? -26.074 -5.640 46.166 1.00 90.31 121 GLY A N 1
ATOM 953 C CA . GLY A 1 121 ? -26.737 -4.824 47.182 1.00 90.31 121 GLY A CA 1
ATOM 954 C C . GLY A 1 121 ? -28.191 -5.225 47.457 1.00 90.31 121 GLY A C 1
ATOM 955 O O . GLY A 1 121 ? -28.498 -6.356 47.839 1.00 90.31 121 GLY A O 1
ATOM 956 N N . ASN A 1 122 ? -29.098 -4.254 47.308 1.00 88.12 122 ASN A N 1
ATOM 957 C CA . ASN A 1 122 ? -30.510 -4.382 47.681 1.00 88.12 122 ASN A CA 1
ATOM 958 C C . ASN A 1 122 ? -31.262 -5.522 46.969 1.00 88.12 122 ASN A C 1
ATOM 960 O O . ASN A 1 122 ? -31.981 -6.229 47.673 1.00 88.12 122 ASN A O 1
ATOM 964 N N . PRO A 1 123 ? -31.107 -5.758 45.650 1.00 88.69 123 PRO A N 1
ATOM 965 C CA . PRO A 1 123 ? -31.801 -6.845 44.959 1.00 88.69 123 PRO A CA 1
ATOM 966 C C . PRO A 1 123 ? -31.459 -8.218 45.543 1.00 88.69 123 PRO A C 1
ATOM 968 O O . PRO A 1 123 ? -32.355 -8.958 45.931 1.00 88.69 123 PRO A O 1
ATOM 971 N N . LYS A 1 124 ? -30.168 -8.530 45.736 1.00 90.69 124 LYS A N 1
ATOM 972 C CA . LYS A 1 124 ? -29.751 -9.790 46.373 1.00 90.69 124 LYS A CA 1
ATOM 973 C C . LYS A 1 124 ? -30.293 -9.929 47.796 1.00 90.69 124 LYS A C 1
ATOM 975 O O . LYS A 1 124 ? -30.719 -11.013 48.183 1.00 90.69 124 LYS A O 1
ATOM 980 N N . LYS A 1 125 ? -30.304 -8.845 48.579 1.00 91.94 125 LYS A N 1
ATOM 981 C CA . LYS A 1 125 ? -30.879 -8.858 49.932 1.00 91.94 125 LYS A CA 1
ATOM 982 C C . LYS A 1 125 ? -32.388 -9.124 49.906 1.00 91.94 125 LYS A C 1
ATOM 984 O O . LYS A 1 125 ? -32.854 -9.952 50.683 1.00 91.94 125 LYS A O 1
ATOM 989 N N . LYS A 1 126 ? -33.129 -8.452 49.019 1.00 90.94 126 LYS A N 1
ATOM 990 C CA . LYS A 1 126 ? -34.570 -8.663 48.830 1.00 90.94 126 LYS A CA 1
ATOM 991 C C . LYS A 1 126 ? -34.871 -10.0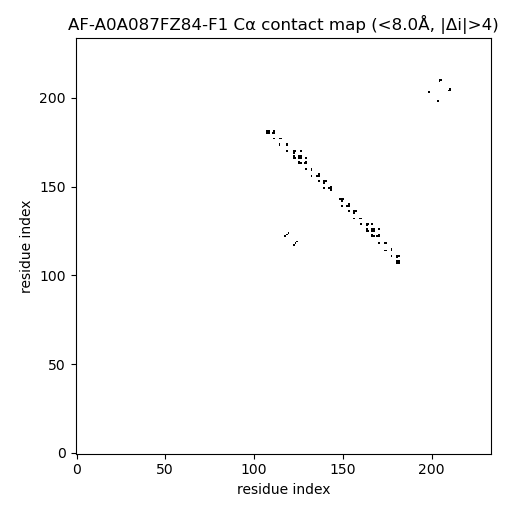87 48.378 1.00 90.94 126 LYS A C 1
ATOM 993 O O . LYS A 1 126 ? -35.792 -10.675 48.917 1.00 90.94 126 LYS A O 1
ATOM 998 N N . LEU A 1 127 ? -34.077 -10.655 47.468 1.00 90.19 127 LEU A N 1
ATOM 999 C CA . LEU A 1 127 ? -34.244 -12.034 47.004 1.00 90.19 127 LEU A CA 1
ATOM 1000 C C . LEU A 1 127 ? -34.115 -13.036 48.160 1.00 90.19 127 LEU A C 1
ATOM 1002 O O . LEU A 1 127 ? -34.986 -13.874 48.353 1.00 90.19 127 LEU A O 1
ATOM 1006 N N . VAL A 1 128 ? -33.076 -12.894 48.992 1.00 91.81 128 VAL A N 1
ATOM 1007 C CA . VAL A 1 128 ? -32.905 -13.733 50.192 1.00 91.81 128 VAL A CA 1
ATOM 1008 C C . VAL A 1 128 ? -34.075 -13.560 51.169 1.00 91.81 128 VAL A C 1
ATOM 1010 O O . VAL A 1 128 ? -34.569 -14.544 51.717 1.00 91.81 128 VAL A O 1
ATOM 1013 N N . GLN A 1 129 ? -34.533 -12.323 51.386 1.00 91.69 129 GLN A N 1
ATOM 1014 C CA . GLN A 1 129 ? -35.679 -12.044 52.256 1.00 91.69 129 GLN A CA 1
ATOM 1015 C C . GLN A 1 129 ? -36.983 -12.621 51.700 1.00 91.69 129 GLN A C 1
ATOM 1017 O O . GLN A 1 129 ? -37.764 -13.169 52.469 1.00 91.69 129 GLN A O 1
ATOM 1022 N N . LEU A 1 130 ? -37.203 -12.532 50.388 1.00 91.25 130 LEU A N 1
ATOM 1023 C CA . LEU A 1 130 ? -38.362 -13.095 49.707 1.00 91.25 130 LEU A CA 1
ATOM 1024 C C . LEU A 1 130 ? -38.416 -14.610 49.914 1.00 91.25 130 LEU A C 1
ATOM 1026 O O . LEU A 1 130 ? -39.414 -15.101 50.426 1.00 91.25 130 LEU A O 1
ATOM 1030 N N . THR A 1 131 ? -37.316 -15.328 49.660 1.00 90.12 131 THR A N 1
ATOM 1031 C CA . THR A 1 131 ? -37.250 -16.781 49.897 1.00 90.12 131 THR A CA 1
ATOM 1032 C C . THR A 1 131 ? -37.523 -17.142 51.361 1.00 90.12 131 THR A C 1
ATOM 1034 O O . THR A 1 131 ? -38.191 -18.135 51.644 1.00 90.12 131 THR A O 1
ATOM 1037 N N . GLN A 1 132 ? -37.042 -16.338 52.316 1.00 92.56 132 GLN A N 1
ATOM 1038 C CA . GLN A 1 132 ? -37.325 -16.558 53.736 1.00 92.56 132 GLN A CA 1
ATOM 1039 C C . GLN A 1 132 ? -38.807 -16.330 54.076 1.00 92.56 132 GLN A C 1
ATOM 1041 O O . GLN A 1 132 ? -39.394 -17.117 54.817 1.00 92.56 132 GLN A O 1
ATOM 1046 N N . VAL A 1 133 ? -39.414 -15.266 53.544 1.00 88.38 133 VAL A N 1
ATOM 1047 C CA . VAL A 1 133 ? -40.839 -14.952 53.729 1.00 88.38 133 VAL A CA 1
ATOM 1048 C C . VAL A 1 133 ? -41.712 -16.052 53.120 1.00 88.38 133 VAL A C 1
ATOM 1050 O O . VAL A 1 133 ? -42.623 -16.533 53.788 1.00 88.38 133 VAL A O 1
ATOM 1053 N N . GLU A 1 134 ? -41.401 -16.510 51.907 1.00 89.50 134 GLU A N 1
ATOM 1054 C CA . GLU A 1 134 ? -42.097 -17.618 51.239 1.00 89.50 134 GLU A CA 1
ATOM 1055 C C . GLU A 1 134 ? -42.000 -18.922 52.041 1.00 89.50 134 GLU A C 1
ATOM 1057 O O . GLU A 1 134 ? -43.015 -19.579 52.276 1.00 89.50 134 GLU A O 1
ATOM 1062 N N . ALA A 1 135 ? -40.805 -19.268 52.535 1.00 90.31 135 ALA A N 1
ATOM 1063 C CA . ALA A 1 135 ? -40.608 -20.454 53.365 1.00 90.31 135 ALA A CA 1
ATOM 1064 C C . ALA A 1 135 ? -41.395 -20.378 54.685 1.00 90.31 135 ALA A C 1
ATOM 1066 O O . ALA A 1 135 ? -41.995 -21.369 55.103 1.00 90.31 135 ALA A O 1
ATOM 1067 N N . ASN A 1 136 ? -41.434 -19.206 55.327 1.00 89.69 136 ASN A N 1
ATOM 1068 C CA . ASN A 1 136 ? -42.211 -18.989 56.548 1.00 89.69 136 ASN A CA 1
ATOM 1069 C C . ASN A 1 136 ? -43.722 -19.120 56.302 1.00 89.69 136 ASN A C 1
ATOM 1071 O O . ASN A 1 136 ? -44.420 -19.703 57.131 1.00 89.69 136 ASN A O 1
ATOM 1075 N N . ILE A 1 137 ? -44.226 -18.610 55.172 1.00 86.12 137 ILE A N 1
ATOM 1076 C CA . ILE A 1 137 ? -45.638 -18.749 54.785 1.00 86.12 137 ILE A CA 1
ATOM 1077 C C . ILE A 1 137 ? -45.995 -20.225 54.593 1.00 86.12 137 ILE A C 1
ATOM 1079 O O . ILE A 1 137 ? -47.002 -20.678 55.138 1.00 86.12 137 ILE A O 1
ATOM 1083 N N . GLU A 1 138 ? -45.179 -20.988 53.864 1.00 87.50 138 GLU A N 1
ATOM 1084 C CA . GLU A 1 138 ? -45.416 -22.425 53.678 1.00 87.50 138 GLU A CA 1
ATOM 1085 C C . GLU A 1 138 ? -45.336 -23.198 54.996 1.00 87.50 138 GLU A C 1
ATOM 1087 O O . GLU A 1 138 ? -46.215 -24.003 55.304 1.00 87.50 138 GLU A O 1
ATOM 1092 N N . PHE A 1 139 ? -44.345 -22.900 55.838 1.00 84.31 139 PHE A N 1
ATOM 1093 C CA . PHE A 1 139 ? -44.237 -23.518 57.157 1.00 84.31 139 PHE A CA 1
ATOM 1094 C C . PHE A 1 139 ? -45.472 -23.235 58.027 1.00 84.31 139 PHE A C 1
ATOM 1096 O O . PHE A 1 139 ? -46.010 -24.143 58.661 1.00 84.31 139 PHE A O 1
ATOM 1103 N N . ALA A 1 140 ? -45.978 -21.999 58.015 1.00 83.00 140 ALA A N 1
ATOM 1104 C CA . ALA A 1 140 ? -47.201 -21.639 58.721 1.00 83.00 140 ALA A CA 1
ATOM 1105 C C . ALA A 1 140 ? -48.442 -22.341 58.143 1.00 83.00 140 ALA A C 1
ATOM 1107 O O . ALA A 1 140 ? -49.306 -22.750 58.914 1.00 83.00 140 ALA A O 1
ATOM 1108 N N . ARG A 1 141 ? -48.534 -22.536 56.818 1.00 82.31 141 ARG A N 1
ATOM 1109 C CA . ARG A 1 141 ? -49.619 -23.317 56.191 1.00 82.31 141 ARG A CA 1
ATOM 1110 C C . ARG A 1 141 ? -49.616 -24.771 56.653 1.00 82.31 141 ARG A C 1
ATOM 1112 O O . ARG A 1 141 ? -50.676 -25.265 57.024 1.00 82.31 141 ARG A O 1
ATOM 1119 N N . ILE A 1 142 ? -48.445 -25.410 56.683 1.00 80.56 142 ILE A N 1
ATOM 1120 C CA . ILE A 1 142 ? -48.277 -26.788 57.171 1.00 80.56 142 ILE A CA 1
ATOM 1121 C C . ILE A 1 142 ? -48.706 -26.888 58.640 1.00 80.56 142 ILE A C 1
ATOM 1123 O O . ILE A 1 142 ? -49.419 -27.809 59.023 1.00 80.56 142 ILE A O 1
ATOM 1127 N N . LEU A 1 143 ? -48.313 -25.924 59.478 1.00 71.19 143 LEU A N 1
ATOM 1128 C CA . LEU A 1 143 ? -48.707 -25.916 60.889 1.00 71.19 143 LEU A CA 1
ATOM 1129 C C . LEU A 1 143 ? -50.184 -25.565 61.112 1.00 71.19 143 LEU A C 1
ATOM 1131 O O . LEU A 1 143 ? -50.763 -26.031 62.088 1.00 71.19 143 LEU A O 1
ATOM 1135 N N . ARG A 1 144 ? -50.807 -24.784 60.222 1.00 68.00 144 ARG A N 1
ATOM 1136 C CA . ARG A 1 144 ? -52.240 -24.441 60.259 1.00 68.00 144 ARG A CA 1
ATOM 1137 C C . ARG A 1 144 ? -53.151 -25.643 59.986 1.00 68.00 144 ARG A C 1
ATOM 1139 O O . ARG A 1 144 ? -54.320 -25.609 60.353 1.00 68.00 144 ARG A O 1
ATOM 1146 N N . GLU A 1 145 ? -52.645 -26.723 59.390 1.00 63.78 145 GLU A N 1
ATOM 1147 C CA . GLU A 1 145 ? -53.367 -28.007 59.359 1.00 63.78 145 GLU A CA 1
ATOM 1148 C C . GLU A 1 145 ? -53.515 -28.644 60.764 1.00 63.78 145 GLU A C 1
ATOM 1150 O O . GLU A 1 145 ? -54.239 -29.627 60.917 1.00 63.78 145 GLU A O 1
ATOM 1155 N N . ALA A 1 146 ? -52.913 -28.052 61.809 1.00 59.72 146 ALA A N 1
ATOM 1156 C CA . ALA A 1 146 ? -53.209 -28.280 63.228 1.00 59.72 146 ALA A CA 1
ATOM 1157 C C . ALA A 1 146 ? -53.882 -27.031 63.873 1.00 59.72 146 ALA A C 1
ATOM 1159 O O . ALA A 1 146 ? -53.643 -25.909 63.425 1.00 59.72 146 ALA A O 1
ATOM 1160 N N . PRO A 1 147 ? -54.739 -27.179 64.911 1.00 50.69 147 PRO A N 1
ATOM 1161 C CA . PRO A 1 147 ? -55.800 -26.201 65.176 1.00 50.69 147 PRO A CA 1
ATOM 1162 C C . PRO A 1 147 ? -55.352 -24.835 65.749 1.00 50.69 147 PRO A C 1
ATOM 1164 O O . PRO A 1 147 ? -54.671 -24.747 66.770 1.00 50.69 147 PRO A O 1
ATOM 1167 N N . ASP A 1 148 ? -55.855 -23.790 65.079 1.00 54.88 148 ASP A N 1
ATOM 1168 C CA . ASP A 1 148 ? -56.417 -22.504 65.543 1.00 54.88 148 ASP A CA 1
ATOM 1169 C C . ASP A 1 148 ? -55.549 -21.363 66.127 1.00 54.88 148 ASP A C 1
ATOM 1171 O O . ASP A 1 148 ? -56.119 -20.371 66.584 1.00 54.88 148 ASP A O 1
ATOM 1175 N N . SER A 1 149 ? -54.207 -21.379 66.066 1.00 63.50 149 SER A N 1
ATOM 1176 C CA . SER A 1 149 ? -53.407 -20.246 66.609 1.00 63.50 149 SER A CA 1
ATOM 1177 C C . SER A 1 149 ? -52.501 -19.466 65.643 1.00 63.50 149 SER A C 1
ATOM 1179 O O . SER A 1 149 ? -51.861 -18.508 66.082 1.00 63.50 149 SER A O 1
ATOM 1181 N N . PHE A 1 150 ? -52.408 -19.824 64.356 1.00 65.56 150 PHE A N 1
ATOM 1182 C CA . PHE A 1 150 ? -51.369 -19.276 63.456 1.00 65.56 150 PHE A CA 1
ATOM 1183 C C . PHE A 1 150 ? -51.834 -18.233 62.426 1.00 65.56 150 PHE A C 1
ATOM 1185 O O . PHE A 1 150 ? -50.987 -17.600 61.792 1.00 65.56 150 PHE A O 1
ATOM 1192 N N . ASP A 1 151 ? -53.135 -17.963 62.301 1.00 75.69 151 ASP A N 1
ATOM 1193 C CA . ASP A 1 151 ? -53.665 -17.021 61.295 1.00 75.69 151 ASP A CA 1
ATOM 1194 C C . ASP A 1 151 ? -53.104 -15.597 61.434 1.00 75.69 151 ASP A C 1
ATOM 1196 O O . ASP A 1 151 ? -52.873 -14.903 60.444 1.00 75.69 151 ASP A O 1
ATOM 1200 N N . ALA A 1 152 ? -52.805 -15.170 62.664 1.00 77.19 152 ALA A N 1
ATOM 1201 C CA . ALA A 1 152 ? -52.197 -13.867 62.914 1.00 77.19 152 ALA A CA 1
ATOM 1202 C C . ALA A 1 152 ? -50.753 -13.770 62.389 1.00 77.19 152 ALA A C 1
ATOM 1204 O O . ALA A 1 152 ? -50.329 -12.692 61.976 1.00 77.19 152 ALA A O 1
ATOM 1205 N N . GLU A 1 153 ? -49.990 -14.868 62.404 1.00 75.94 153 GLU A N 1
ATOM 1206 C CA . GLU A 1 153 ? -48.615 -14.889 61.891 1.00 75.94 153 GLU A CA 1
ATOM 1207 C C . GLU A 1 153 ? -48.594 -14.928 60.361 1.00 75.94 153 GLU A C 1
ATOM 1209 O O . GLU A 1 153 ? -47.806 -14.210 59.745 1.00 75.94 153 GLU A O 1
ATOM 1214 N N . VAL A 1 154 ? -49.516 -15.677 59.744 1.00 81.00 154 VAL A N 1
ATOM 1215 C CA . VAL A 1 154 ? -49.726 -15.654 58.287 1.00 81.00 154 VAL A CA 1
ATOM 1216 C C . VAL A 1 154 ? -50.056 -14.237 57.827 1.00 81.00 154 VAL A C 1
ATOM 1218 O O . VAL A 1 154 ? -49.345 -13.702 56.982 1.00 81.00 154 VAL A O 1
ATOM 1221 N N . ALA A 1 155 ? -51.038 -13.578 58.450 1.00 82.19 155 ALA A N 1
ATOM 1222 C CA . ALA A 1 155 ? -51.412 -12.209 58.093 1.00 82.19 155 ALA A CA 1
ATOM 1223 C C . ALA A 1 155 ? -50.250 -11.211 58.271 1.00 82.19 155 ALA A C 1
ATOM 1225 O O . ALA A 1 155 ? -50.054 -10.327 57.436 1.00 82.19 155 ALA A O 1
ATOM 1226 N N . ARG A 1 156 ? -49.441 -11.357 59.334 1.00 78.75 156 ARG A N 1
ATOM 1227 C CA . ARG A 1 156 ? -48.230 -10.541 59.533 1.00 78.75 156 ARG A CA 1
ATOM 1228 C C . ARG A 1 156 ? -47.189 -10.784 58.441 1.00 78.75 156 ARG A C 1
ATOM 1230 O O . ARG A 1 156 ? -46.609 -9.821 57.952 1.00 78.75 156 ARG A O 1
ATOM 1237 N N . THR A 1 157 ? -46.960 -12.036 58.060 1.00 81.62 157 THR A N 1
ATOM 1238 C CA . THR A 1 157 ? -45.947 -12.411 57.062 1.00 81.62 157 THR A CA 1
ATOM 1239 C C . THR A 1 157 ? -46.382 -12.004 55.649 1.00 81.62 157 THR A C 1
ATOM 1241 O O . THR A 1 157 ? -45.585 -11.460 54.887 1.00 81.62 157 THR A O 1
ATOM 1244 N N . GLU A 1 158 ? -47.668 -12.152 55.323 1.00 84.94 158 GLU A N 1
ATOM 1245 C CA . GLU A 1 158 ? -48.264 -11.685 54.066 1.00 84.94 158 GLU A CA 1
ATOM 1246 C C . GLU A 1 158 ? -48.228 -10.156 53.937 1.00 84.94 158 GLU A C 1
ATOM 1248 O O . GLU A 1 158 ? -47.936 -9.634 52.862 1.00 84.94 158 GLU A O 1
ATOM 1253 N N . ALA A 1 159 ? -48.431 -9.415 55.032 1.00 86.50 159 ALA A N 1
ATOM 1254 C CA . ALA A 1 159 ? -48.326 -7.955 55.024 1.00 86.50 159 ALA A CA 1
ATOM 1255 C C . ALA A 1 159 ? -46.906 -7.442 54.698 1.00 86.50 159 ALA A C 1
ATOM 1257 O O . ALA A 1 159 ? -46.751 -6.291 54.289 1.00 86.50 159 ALA A O 1
ATOM 1258 N N . TRP A 1 160 ? -45.871 -8.278 54.853 1.00 84.56 160 TRP A N 1
ATOM 1259 C CA . TRP A 1 160 ? -44.491 -7.953 54.476 1.00 84.56 160 TRP A CA 1
ATOM 1260 C C . TRP A 1 160 ? -44.169 -8.230 53.004 1.00 84.56 160 TRP A C 1
ATOM 1262 O O . TRP A 1 160 ? -43.203 -7.661 52.491 1.00 84.56 160 TRP A O 1
ATOM 1272 N N . LEU A 1 161 ? -44.968 -9.049 52.310 1.00 84.69 161 LEU A N 1
ATOM 1273 C CA . LEU A 1 161 ? -44.733 -9.445 50.918 1.00 84.69 161 LEU A CA 1
ATOM 1274 C C . LEU A 1 161 ? -44.540 -8.240 49.973 1.00 84.69 161 LEU A C 1
ATOM 1276 O O . LEU A 1 161 ? -43.567 -8.243 49.219 1.00 84.69 161 LEU A O 1
ATOM 1280 N N . PRO A 1 162 ? -45.353 -7.161 50.040 1.00 86.62 162 PRO A N 1
ATOM 1281 C CA . PRO A 1 162 ? -45.181 -5.996 49.168 1.00 86.62 162 PRO A CA 1
ATOM 1282 C C . PRO A 1 162 ? -43.829 -5.280 49.321 1.00 86.62 162 PRO A C 1
ATOM 1284 O O . PRO A 1 162 ? -43.395 -4.606 48.393 1.00 86.62 162 PRO A O 1
ATOM 1287 N N . ASN A 1 163 ? -43.146 -5.422 50.466 1.00 84.75 163 ASN A N 1
ATOM 1288 C CA . ASN A 1 163 ? -41.850 -4.778 50.716 1.00 84.75 163 ASN A CA 1
ATOM 1289 C C . ASN A 1 163 ? -40.678 -5.506 50.035 1.00 84.75 163 ASN A C 1
ATOM 1291 O O . ASN A 1 163 ? -39.623 -4.906 49.812 1.00 84.75 163 ASN A O 1
ATOM 1295 N N . VAL A 1 164 ? -40.847 -6.798 49.744 1.00 82.12 164 VAL A N 1
ATOM 1296 C CA . VAL A 1 164 ? -39.824 -7.667 49.133 1.00 82.12 164 VAL A CA 1
ATOM 1297 C C . VAL A 1 164 ? -40.187 -8.099 47.710 1.00 82.12 164 VAL A C 1
ATOM 1299 O O . VAL A 1 164 ? -39.303 -8.511 46.959 1.00 82.12 164 VAL A O 1
ATOM 1302 N N . ALA A 1 165 ? -41.459 -7.960 47.325 1.00 85.38 165 ALA A N 1
ATOM 1303 C CA . ALA A 1 165 ? -41.975 -8.295 46.004 1.00 85.38 165 ALA A CA 1
ATOM 1304 C C . ALA A 1 165 ? -41.231 -7.550 44.883 1.00 85.38 165 ALA A C 1
ATOM 1306 O O . ALA A 1 165 ? -40.920 -6.362 44.997 1.00 85.38 165 ALA A O 1
ATOM 1307 N N . GLY A 1 166 ? -40.956 -8.267 43.790 1.00 84.25 166 GLY A N 1
ATOM 1308 C CA . GLY A 1 166 ? -40.248 -7.752 42.617 1.00 84.25 166 GLY A CA 1
ATOM 1309 C C . GLY A 1 166 ? -38.721 -7.739 42.739 1.00 84.25 166 GLY A C 1
ATOM 1310 O O . GLY A 1 166 ? -38.049 -7.356 41.784 1.00 84.25 166 GLY A O 1
ATOM 1311 N N . GLY A 1 167 ? -38.148 -8.153 43.878 1.00 84.56 167 GLY A N 1
ATOM 1312 C CA . GLY A 1 167 ? -36.693 -8.270 44.037 1.00 84.56 167 GLY A CA 1
ATOM 1313 C C . GLY A 1 167 ? -36.053 -9.314 43.112 1.00 84.56 167 GLY A C 1
ATOM 1314 O O . GLY A 1 167 ? -34.926 -9.121 42.663 1.00 84.56 167 GLY A O 1
ATOM 1315 N N . ASP A 1 168 ? -36.785 -10.378 42.796 1.00 84.56 168 ASP A N 1
ATOM 1316 C CA . ASP A 1 168 ? -36.473 -11.394 41.788 1.00 84.56 168 ASP A CA 1
ATOM 1317 C C . ASP A 1 168 ? -36.448 -10.805 40.368 1.00 84.56 168 ASP A C 1
ATOM 1319 O O . ASP A 1 168 ? -35.445 -10.920 39.667 1.00 84.56 168 ASP A O 1
ATOM 1323 N N . VAL A 1 169 ? -37.491 -10.061 39.985 1.00 88.81 169 VAL A N 1
ATOM 1324 C CA . VAL A 1 169 ? -37.591 -9.405 38.670 1.00 88.81 169 VAL A CA 1
ATOM 1325 C C . VAL A 1 169 ? -36.487 -8.356 38.478 1.00 88.81 169 VAL A C 1
ATOM 1327 O O . VAL A 1 169 ? -35.883 -8.267 37.405 1.00 88.81 169 VAL A O 1
ATOM 1330 N N . GLU A 1 170 ? -36.190 -7.565 39.516 1.00 86.88 170 GLU A N 1
ATOM 1331 C CA . GLU A 1 170 ? -35.071 -6.610 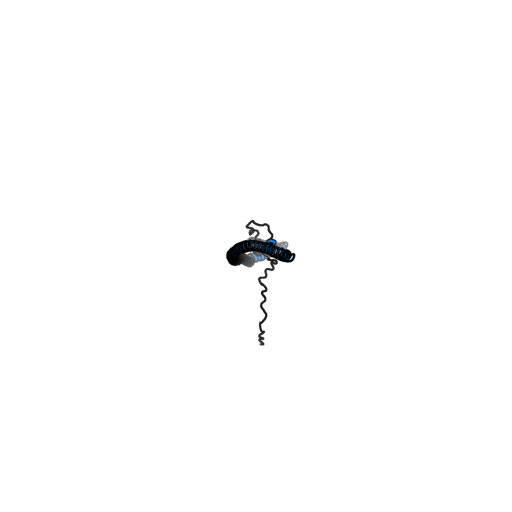39.521 1.00 86.88 170 GLU A CA 1
ATOM 1332 C C . GLU A 1 170 ? -33.718 -7.326 39.350 1.00 86.88 170 GLU A C 1
ATOM 1334 O O . GLU A 1 170 ? -32.868 -6.862 38.584 1.00 86.88 170 GLU A O 1
ATOM 1339 N N . PH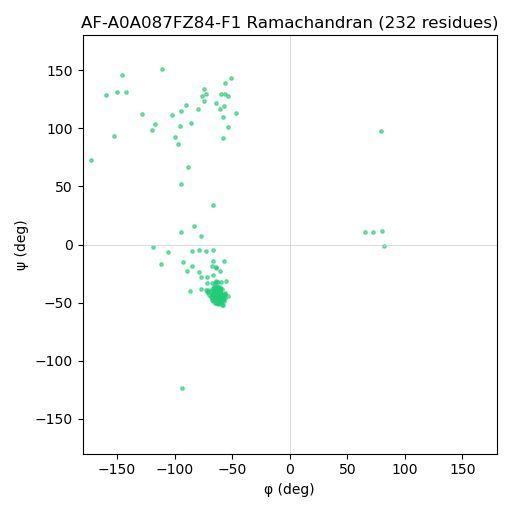E A 1 171 ? -33.514 -8.455 40.038 1.00 88.00 171 PHE A N 1
ATOM 1340 C CA . PHE A 1 171 ? -32.286 -9.248 39.960 1.00 88.00 171 PHE A CA 1
ATOM 1341 C C . PHE A 1 171 ? -32.083 -9.852 38.564 1.00 88.00 171 PHE A C 1
ATOM 1343 O O . PHE A 1 171 ? -31.023 -9.653 37.965 1.00 88.00 171 PHE A O 1
ATOM 1350 N N . ASP A 1 172 ? -33.098 -10.522 38.016 1.00 88.50 172 ASP A N 1
ATOM 1351 C CA . ASP A 1 172 ? -33.026 -11.183 36.708 1.00 88.50 172 ASP A CA 1
ATOM 1352 C C . ASP A 1 172 ? -32.822 -10.181 35.566 1.00 88.50 172 ASP A C 1
ATOM 1354 O O . ASP A 1 172 ? -32.031 -10.421 34.651 1.00 88.50 172 ASP A O 1
ATOM 1358 N N . SER A 1 173 ? -33.462 -9.010 35.645 1.00 88.69 173 SER A N 1
ATOM 1359 C CA . SER A 1 173 ? -33.275 -7.923 34.678 1.00 88.69 173 SER A CA 1
ATOM 1360 C C . SER A 1 173 ? -31.837 -7.382 34.682 1.00 88.69 173 SER A C 1
ATOM 1362 O O . SER A 1 173 ? -31.215 -7.215 33.625 1.00 88.69 173 SER A O 1
ATOM 1364 N N . LEU A 1 174 ? -31.257 -7.163 35.871 1.00 87.44 174 LEU A N 1
ATOM 1365 C CA . LEU A 1 174 ? -29.857 -6.746 36.009 1.00 87.44 174 LEU A CA 1
ATOM 1366 C C . LEU A 1 174 ? -28.891 -7.823 35.502 1.00 87.44 174 LEU A C 1
ATOM 1368 O O . LEU A 1 174 ? -27.901 -7.490 34.843 1.00 87.44 174 LEU A O 1
ATOM 1372 N N . PHE A 1 175 ? -29.187 -9.094 35.778 1.00 85.06 175 PHE A N 1
ATOM 1373 C CA . PHE A 1 175 ? -28.379 -10.232 35.354 1.00 85.06 175 PHE A CA 1
ATOM 1374 C C . PHE A 1 175 ? -28.398 -10.422 33.829 1.00 85.06 175 PHE A C 1
ATOM 1376 O O . PHE A 1 175 ? -27.338 -10.499 33.211 1.00 85.06 175 PHE A O 1
ATOM 1383 N N . ALA A 1 176 ? -29.570 -10.387 33.190 1.00 85.56 176 ALA A N 1
ATOM 1384 C CA . ALA A 1 176 ? -29.688 -10.451 31.731 1.00 85.56 176 ALA A CA 1
ATOM 1385 C C . ALA A 1 176 ? -28.966 -9.277 31.043 1.00 85.56 176 ALA A C 1
ATOM 1387 O O . ALA A 1 176 ? -28.297 -9.436 30.021 1.00 85.56 176 ALA A O 1
ATOM 1388 N N . GLY A 1 177 ? -29.034 -8.084 31.640 1.00 83.12 177 GLY A N 1
ATOM 1389 C CA . GLY A 1 177 ? -28.294 -6.924 31.159 1.00 83.12 177 GLY A CA 1
ATOM 1390 C C . GLY A 1 177 ? -26.771 -7.049 31.304 1.00 83.12 177 GLY A C 1
ATOM 1391 O O . GLY A 1 177 ? -26.056 -6.372 30.565 1.00 83.12 177 GLY A O 1
ATOM 1392 N N . LEU A 1 178 ? -26.269 -7.844 32.255 1.00 85.31 178 LEU A N 1
ATOM 1393 C CA . LEU A 1 178 ? -24.836 -8.075 32.463 1.00 85.31 178 LEU A CA 1
ATOM 1394 C C . LEU A 1 178 ? -24.244 -8.931 31.336 1.00 85.31 178 LEU A C 1
ATOM 1396 O O . LEU A 1 178 ? -23.166 -8.608 30.839 1.00 85.31 178 LEU A O 1
ATOM 1400 N N . ASP A 1 179 ? -24.972 -9.958 30.895 1.00 75.75 179 ASP A N 1
ATOM 1401 C CA . ASP A 1 179 ? -24.561 -10.837 29.794 1.00 75.75 179 ASP A CA 1
ATOM 1402 C C . ASP A 1 179 ? -24.328 -10.038 28.498 1.00 75.75 179 ASP A C 1
ATOM 1404 O O . ASP A 1 179 ? -23.250 -10.078 27.905 1.00 75.75 179 ASP A O 1
ATOM 1408 N N . SER A 1 180 ? -25.272 -9.162 28.138 1.00 78.94 180 SER A N 1
ATOM 1409 C CA . SER A 1 180 ? -25.137 -8.280 26.970 1.00 78.94 180 SER A CA 1
ATOM 1410 C C . SER A 1 180 ? -23.965 -7.287 27.061 1.00 78.94 180 SER A C 1
ATOM 1412 O O . SER A 1 180 ? -23.401 -6.916 26.025 1.00 78.94 180 SER A O 1
ATOM 1414 N N . ASP A 1 181 ? -23.609 -6.812 28.260 1.00 82.56 181 ASP A N 1
ATOM 1415 C CA . ASP A 1 181 ? -22.472 -5.900 28.443 1.00 82.56 181 ASP A CA 1
ATOM 1416 C C . ASP A 1 181 ? -21.125 -6.641 28.377 1.00 82.56 181 ASP A C 1
ATOM 1418 O O . ASP A 1 181 ? -20.131 -6.043 27.956 1.00 82.56 181 ASP A O 1
ATOM 1422 N N . LEU A 1 182 ? -21.097 -7.930 28.737 1.00 77.19 182 LEU A N 1
ATOM 1423 C CA . LEU A 1 182 ? -19.902 -8.777 28.730 1.00 77.19 182 LEU A CA 1
ATOM 1424 C C . LEU A 1 182 ? -19.657 -9.492 27.395 1.00 77.19 182 LEU A C 1
ATOM 1426 O O . LEU A 1 182 ? -18.506 -9.806 27.094 1.00 77.19 182 LEU A O 1
ATOM 1430 N N . VAL A 1 183 ? -20.681 -9.698 26.561 1.00 76.88 183 VAL A N 1
ATOM 1431 C CA . VAL A 1 183 ? -20.496 -10.273 25.221 1.00 76.88 183 VAL A CA 1
ATOM 1432 C C . VAL A 1 183 ? -19.646 -9.339 24.351 1.00 76.88 183 VAL A C 1
ATOM 1434 O O . VAL A 1 183 ? -19.974 -8.169 24.095 1.00 76.88 183 VAL A O 1
ATOM 1437 N N . ILE A 1 184 ? -18.527 -9.882 23.872 1.00 58.50 184 ILE A N 1
ATOM 1438 C CA . ILE A 1 184 ? -17.593 -9.222 22.964 1.00 58.50 184 ILE A CA 1
ATOM 1439 C C . ILE A 1 184 ? -17.875 -9.719 21.546 1.00 58.50 184 ILE A C 1
ATOM 1441 O O . ILE A 1 184 ? -17.327 -10.729 21.115 1.00 58.50 184 ILE A O 1
ATOM 1445 N N . SER A 1 185 ? -18.721 -9.007 20.802 1.00 56.94 185 SER A N 1
ATOM 1446 C CA . SER A 1 185 ? -18.805 -9.222 19.355 1.00 56.94 185 SER A CA 1
ATOM 1447 C C . SER A 1 185 ? -17.563 -8.607 18.696 1.00 56.94 185 SER A C 1
ATOM 1449 O O . SER A 1 185 ? -17.327 -7.410 18.895 1.00 56.94 185 SER A O 1
ATOM 1451 N N . PRO A 1 186 ? -16.767 -9.372 17.923 1.00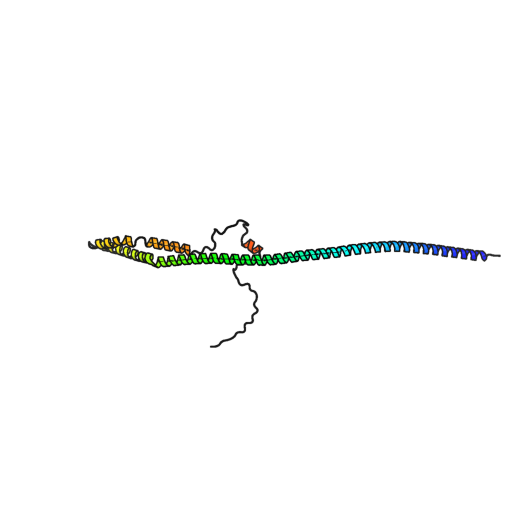 50.44 186 PRO A N 1
ATOM 1452 C CA . PRO A 1 186 ? -15.489 -8.898 17.383 1.00 50.44 186 PRO A CA 1
ATOM 1453 C C . PRO A 1 186 ? -15.627 -7.731 16.395 1.00 50.44 186 PRO A C 1
ATOM 1455 O O . PRO A 1 186 ? -14.665 -7.007 16.153 1.00 50.44 186 PRO A O 1
ATOM 1458 N N . ILE A 1 187 ? -16.817 -7.533 15.818 1.00 41.47 187 ILE A N 1
ATOM 1459 C CA . ILE A 1 187 ? -17.080 -6.547 14.769 1.00 41.47 187 ILE A CA 1
ATOM 1460 C C . ILE A 1 187 ? -18.540 -6.093 14.904 1.00 41.47 187 ILE A C 1
ATOM 1462 O O . ILE A 1 187 ? -19.434 -6.924 15.050 1.00 41.47 187 ILE A O 1
ATOM 1466 N N . SER A 1 188 ? -18.797 -4.782 14.894 1.00 46.56 188 SER A N 1
ATOM 1467 C CA . SER A 1 188 ? -20.159 -4.259 14.704 1.00 46.56 188 SER A CA 1
ATOM 1468 C C . SER A 1 188 ? -20.493 -4.384 13.219 1.00 46.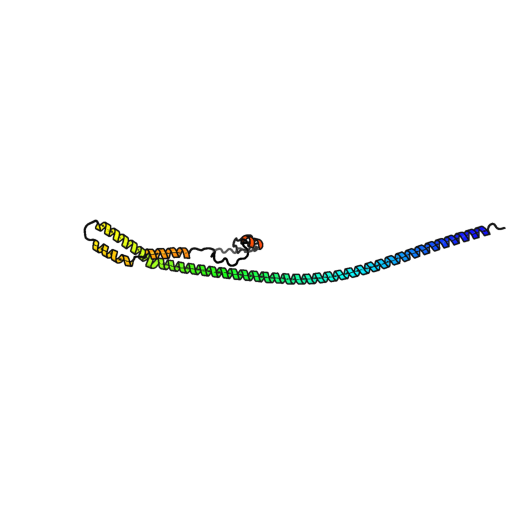56 188 SER A C 1
ATOM 1470 O O . SER A 1 188 ? -19.721 -3.918 12.378 1.00 46.56 188 SER A O 1
ATOM 1472 N N . SER A 1 189 ? -21.638 -4.996 12.909 1.00 49.56 189 SER A N 1
ATOM 1473 C CA . SER A 1 189 ? -22.169 -5.127 11.544 1.00 49.56 189 SER A CA 1
ATOM 1474 C C . SER A 1 189 ? -22.371 -3.780 10.835 1.00 49.56 189 SER A C 1
ATOM 1476 O O . SER A 1 189 ? -22.509 -3.747 9.620 1.00 49.56 189 SER A O 1
ATOM 1478 N N . ASP A 1 190 ? -22.334 -2.667 11.571 1.00 46.53 190 ASP A N 1
ATOM 1479 C CA . ASP A 1 190 ? -22.562 -1.314 11.053 1.00 46.53 190 ASP A CA 1
ATOM 1480 C C . ASP A 1 190 ? -21.291 -0.680 10.460 1.00 46.53 190 ASP A C 1
ATOM 1482 O O . ASP A 1 190 ? -21.344 0.404 9.884 1.00 46.53 190 ASP A O 1
ATOM 1486 N N . SER A 1 191 ? -20.131 -1.339 10.582 1.00 44.09 191 SER A N 1
ATOM 1487 C CA . SER A 1 191 ? -18.863 -0.864 10.006 1.00 44.09 191 SER A CA 1
ATOM 1488 C C . SER A 1 191 ? -18.687 -1.237 8.523 1.00 44.09 191 SER A C 1
ATOM 1490 O O . SER A 1 191 ? -17.576 -1.147 7.998 1.00 44.09 191 SER A O 1
ATOM 1492 N N . SER A 1 192 ? -19.761 -1.633 7.832 1.00 47.12 192 SER A N 1
ATOM 1493 C CA . SER A 1 192 ? -19.798 -1.814 6.377 1.00 47.12 192 SER A CA 1
ATOM 1494 C C . SER A 1 192 ? -20.173 -0.504 5.664 1.00 47.12 192 SER A C 1
ATOM 1496 O O . SER A 1 192 ? -21.239 -0.373 5.065 1.00 47.12 192 SER A O 1
ATOM 1498 N N . GLY A 1 193 ? -19.307 0.501 5.736 1.00 42.81 193 GLY A N 1
ATOM 1499 C CA . GLY A 1 193 ? -19.332 1.647 4.824 1.00 42.81 193 GLY A CA 1
ATOM 1500 C C . GLY A 1 193 ? -17.922 1.784 4.266 1.00 42.81 193 GLY A C 1
ATOM 1501 O O . GLY A 1 193 ? -17.001 2.017 5.035 1.00 42.81 193 GLY A O 1
ATOM 1502 N N . THR A 1 194 ? -17.641 1.555 2.989 1.00 37.16 194 THR A N 1
ATOM 1503 C CA . THR A 1 194 ? -18.375 1.944 1.781 1.00 37.16 194 THR A CA 1
ATOM 1504 C C . THR A 1 194 ? -18.250 0.880 0.694 1.00 37.16 194 THR A C 1
ATOM 1506 O O . THR A 1 194 ? -17.196 0.274 0.532 1.00 37.16 194 THR A O 1
ATOM 1509 N N . ALA A 1 195 ? -19.319 0.714 -0.082 1.00 49.50 195 ALA A N 1
ATOM 1510 C CA . ALA A 1 195 ? -19.355 -0.061 -1.310 1.00 49.50 195 ALA A CA 1
ATOM 1511 C C . ALA A 1 195 ? -18.262 0.375 -2.304 1.00 49.50 195 ALA A C 1
ATOM 1513 O O . ALA A 1 195 ? -18.424 1.364 -3.012 1.00 49.50 195 ALA A O 1
ATOM 1514 N N . GLN A 1 196 ? -17.176 -0.386 -2.373 1.00 47.38 196 GLN A N 1
ATOM 1515 C CA . GLN A 1 196 ? -16.535 -0.763 -3.627 1.00 47.38 196 GLN A CA 1
ATOM 1516 C C . GLN A 1 196 ? -15.673 -1.995 -3.355 1.00 47.38 196 GLN A C 1
ATOM 1518 O O . GLN A 1 196 ? -14.901 -2.027 -2.405 1.00 47.38 196 GLN A O 1
ATOM 1523 N N . ASP A 1 197 ? -15.888 -2.994 -4.201 1.00 40.09 197 ASP A N 1
ATOM 1524 C CA . ASP A 1 197 ? -15.213 -4.283 -4.278 1.00 40.09 197 ASP A CA 1
ATOM 1525 C C . ASP A 1 197 ? -15.664 -5.328 -3.249 1.00 40.09 197 ASP A C 1
ATOM 1527 O O . ASP A 1 197 ? -15.192 -5.427 -2.122 1.00 40.09 197 ASP A O 1
ATOM 1531 N N . ASN A 1 198 ? -16.557 -6.204 -3.724 1.00 54.50 198 ASN A N 1
ATOM 1532 C CA . ASN A 1 198 ? -16.911 -7.499 -3.129 1.00 54.50 198 ASN A CA 1
ATOM 1533 C C . ASN A 1 198 ? -15.729 -8.492 -3.185 1.00 54.50 198 ASN A C 1
ATOM 1535 O O . ASN A 1 198 ? -15.913 -9.682 -3.436 1.00 54.50 198 ASN A O 1
ATOM 1539 N N . VAL A 1 199 ? -14.507 -7.989 -3.052 1.00 55.25 199 VAL A N 1
ATOM 1540 C CA . VAL A 1 199 ? -13.279 -8.761 -3.089 1.00 55.25 199 VAL A CA 1
ATOM 1541 C C . VAL A 1 199 ? -12.998 -9.180 -1.646 1.00 55.25 199 VAL A C 1
ATOM 1543 O O . VAL A 1 199 ? -12.893 -8.310 -0.778 1.00 55.25 199 VAL A O 1
ATOM 1546 N N . PRO A 1 200 ? -12.925 -10.492 -1.355 1.00 65.81 200 PRO A N 1
ATOM 1547 C CA . PRO A 1 200 ? -12.603 -10.980 -0.022 1.00 65.81 200 PRO A CA 1
ATOM 1548 C C . PRO A 1 200 ? -11.340 -10.308 0.515 1.00 65.81 200 PRO A C 1
ATOM 1550 O O . PRO A 1 200 ? -10.390 -10.058 -0.235 1.00 65.81 200 PRO A O 1
ATOM 1553 N N . LEU A 1 201 ? -11.314 -10.026 1.818 1.00 59.78 201 LEU A N 1
ATOM 1554 C CA . LEU A 1 201 ? -10.156 -9.417 2.472 1.00 59.78 201 LEU A CA 1
ATOM 1555 C C . LEU A 1 201 ? -8.887 -10.251 2.230 1.00 59.78 201 LEU A C 1
ATOM 1557 O O . LEU A 1 201 ? -7.810 -9.680 2.080 1.00 59.78 201 LEU A O 1
ATOM 1561 N N . GLU A 1 202 ? -9.014 -11.579 2.104 1.00 60.25 202 GLU A N 1
ATOM 1562 C CA . GLU A 1 202 ? -7.908 -12.460 1.719 1.00 60.25 202 GLU A CA 1
ATOM 1563 C C . GLU A 1 202 ? -7.352 -12.149 0.324 1.00 60.25 202 GLU A C 1
ATOM 1565 O O . GLU A 1 202 ? -6.142 -12.207 0.110 1.00 60.25 202 GLU A O 1
ATOM 1570 N N . THR A 1 203 ? -8.209 -11.797 -0.635 1.00 64.56 203 THR A N 1
ATOM 1571 C CA . THR A 1 203 ? -7.797 -11.459 -2.001 1.00 64.56 203 THR A CA 1
ATOM 1572 C C . THR A 1 203 ? -7.084 -10.108 -2.039 1.00 64.56 203 THR A C 1
ATOM 1574 O O . THR A 1 203 ? -6.032 -10.009 -2.665 1.00 64.56 203 THR A O 1
ATOM 1577 N N . LEU A 1 204 ? -7.571 -9.105 -1.295 1.00 62.91 204 LEU A N 1
ATOM 1578 C CA . LEU A 1 204 ? -6.870 -7.821 -1.140 1.00 62.91 204 LEU A CA 1
ATOM 1579 C C . LEU A 1 204 ? -5.530 -7.984 -0.408 1.00 62.91 204 LEU A C 1
ATOM 1581 O O . LEU A 1 204 ? -4.534 -7.389 -0.808 1.00 62.91 204 LEU A O 1
ATOM 1585 N N . ALA A 1 205 ? -5.482 -8.811 0.640 1.00 61.56 205 ALA A N 1
ATOM 1586 C CA . ALA A 1 205 ? -4.261 -9.101 1.389 1.00 61.56 205 ALA A CA 1
ATOM 1587 C C . ALA A 1 205 ? -3.213 -9.812 0.519 1.00 61.56 205 ALA A C 1
ATOM 1589 O O . ALA A 1 205 ? -2.033 -9.463 0.564 1.00 61.56 205 ALA A O 1
ATOM 1590 N N . THR A 1 206 ? -3.653 -10.752 -0.321 1.00 68.62 206 THR A N 1
ATOM 1591 C CA . THR A 1 206 ? -2.785 -11.454 -1.275 1.00 68.62 206 THR A CA 1
ATOM 1592 C C . THR A 1 206 ? -2.215 -10.496 -2.324 1.00 68.62 206 THR A C 1
ATOM 1594 O O . THR A 1 206 ? -1.031 -10.600 -2.645 1.00 68.62 206 THR A O 1
ATOM 1597 N N . ASP A 1 207 ? -3.013 -9.535 -2.804 1.00 65.69 207 ASP A N 1
ATOM 1598 C CA . ASP A 1 207 ? -2.598 -8.532 -3.798 1.00 65.69 207 ASP A CA 1
ATOM 1599 C C . ASP A 1 207 ? -1.493 -7.594 -3.270 1.00 65.69 207 ASP A C 1
ATOM 1601 O O . ASP A 1 207 ? -0.577 -7.219 -4.000 1.00 65.69 207 ASP A O 1
ATOM 1605 N N . VAL A 1 208 ? -1.488 -7.302 -1.962 1.00 64.44 208 VAL A N 1
ATOM 1606 C CA . VAL A 1 208 ? -0.400 -6.559 -1.292 1.00 64.44 208 VAL A CA 1
ATOM 1607 C C . VAL A 1 208 ? 0.671 -7.456 -0.648 1.00 64.44 208 VAL A C 1
ATOM 1609 O O . VAL A 1 208 ? 1.530 -6.966 0.087 1.00 64.44 208 VAL A O 1
ATOM 1612 N N . GLY A 1 209 ? 0.659 -8.765 -0.927 1.00 58.75 209 GLY A N 1
ATOM 1613 C CA . GLY A 1 209 ? 1.700 -9.714 -0.510 1.00 58.75 209 GLY A CA 1
ATOM 1614 C C . GLY A 1 209 ? 1.622 -10.213 0.940 1.00 58.75 209 GLY A C 1
ATOM 1615 O O . GLY A 1 209 ? 2.565 -10.849 1.412 1.00 58.75 209 GLY A O 1
ATOM 1616 N N . VAL A 1 210 ? 0.520 -9.967 1.650 1.00 56.88 210 VAL A N 1
ATOM 1617 C CA . VAL A 1 210 ? 0.290 -10.440 3.024 1.00 56.88 210 VAL A CA 1
ATOM 1618 C C . VAL A 1 210 ? -0.294 -11.856 2.972 1.00 56.88 210 VAL A C 1
ATOM 1620 O O . VAL A 1 210 ? -1.459 -12.044 2.635 1.00 56.88 210 VAL A O 1
ATOM 1623 N N . ARG A 1 211 ? 0.529 -12.869 3.283 1.00 56.97 211 ARG A N 1
ATOM 1624 C CA . ARG A 1 211 ? 0.143 -14.297 3.225 1.00 56.97 211 ARG A CA 1
ATOM 1625 C C . ARG A 1 211 ? -0.384 -14.867 4.545 1.00 56.97 211 ARG A C 1
ATOM 1627 O O . ARG A 1 211 ? -1.004 -15.925 4.520 1.00 56.97 211 ARG A O 1
ATOM 1634 N N . THR A 1 212 ? -0.173 -14.190 5.675 1.00 51.97 212 THR A N 1
ATOM 1635 C CA . THR A 1 212 ? -0.651 -14.630 6.994 1.00 51.97 212 THR A CA 1
ATOM 1636 C C . THR A 1 212 ? -1.122 -13.444 7.834 1.00 51.97 212 THR A C 1
ATOM 1638 O O . THR A 1 212 ? -0.442 -12.431 7.967 1.00 51.97 212 THR A O 1
ATOM 1641 N N . PHE A 1 213 ? -2.316 -13.582 8.411 1.00 49.47 213 PHE A N 1
ATOM 1642 C CA . PHE A 1 213 ? -2.843 -12.734 9.482 1.00 49.47 213 PHE A CA 1
ATOM 1643 C C . PHE A 1 213 ? -2.533 -13.417 10.826 1.00 49.47 213 PHE A C 1
ATOM 1645 O O . PHE A 1 213 ? -3.425 -13.677 11.625 1.00 49.47 213 PHE A O 1
ATOM 1652 N N . ASP A 1 214 ? -1.275 -13.793 11.072 1.00 51.59 214 ASP A N 1
ATOM 1653 C CA . ASP A 1 214 ? -0.898 -14.394 12.365 1.00 51.59 214 ASP A CA 1
ATOM 1654 C C . ASP A 1 214 ? -0.875 -13.361 13.506 1.00 51.59 214 ASP A C 1
ATOM 1656 O O . ASP A 1 214 ? -0.728 -13.715 14.673 1.00 51.59 214 ASP A O 1
ATOM 1660 N N . GLY A 1 215 ? -1.066 -12.077 13.179 1.00 47.41 215 GLY A N 1
ATOM 1661 C CA . GLY A 1 215 ? -1.125 -10.998 14.156 1.00 47.41 215 GLY A CA 1
ATOM 1662 C C . GLY A 1 215 ? 0.195 -10.786 14.893 1.00 47.41 215 GLY A C 1
ATOM 1663 O O . GLY A 1 215 ? 0.213 -10.038 15.874 1.00 47.41 215 GLY A O 1
ATOM 1664 N N . SER A 1 216 ? 1.292 -11.406 14.446 1.00 47.75 216 SER A N 1
ATOM 1665 C CA . SER A 1 216 ? 2.564 -11.283 15.133 1.00 47.75 216 SER A CA 1
ATOM 1666 C C . SER A 1 216 ? 3.237 -9.962 14.768 1.00 47.75 216 SER A C 1
ATOM 1668 O O . SER A 1 216 ? 3.600 -9.704 13.623 1.00 47.75 216 SER A O 1
ATOM 1670 N N . MET A 1 217 ? 3.415 -9.093 15.766 1.00 43.34 217 MET A N 1
ATOM 1671 C CA . MET A 1 217 ? 4.234 -7.879 15.649 1.00 43.34 217 MET A CA 1
ATOM 1672 C C . MET A 1 217 ? 5.743 -8.165 15.713 1.00 43.34 217 MET A C 1
ATOM 1674 O O . MET A 1 217 ? 6.535 -7.224 15.781 1.00 43.34 217 MET A O 1
ATOM 1678 N N . THR A 1 218 ? 6.172 -9.425 15.714 1.00 41.72 218 THR A N 1
ATOM 1679 C CA . THR A 1 218 ? 7.593 -9.767 15.691 1.00 41.72 218 THR A CA 1
ATOM 1680 C C . THR A 1 218 ? 8.008 -10.054 14.258 1.00 41.72 218 THR A C 1
ATOM 1682 O O . THR A 1 218 ? 8.013 -11.198 13.811 1.00 41.72 218 THR A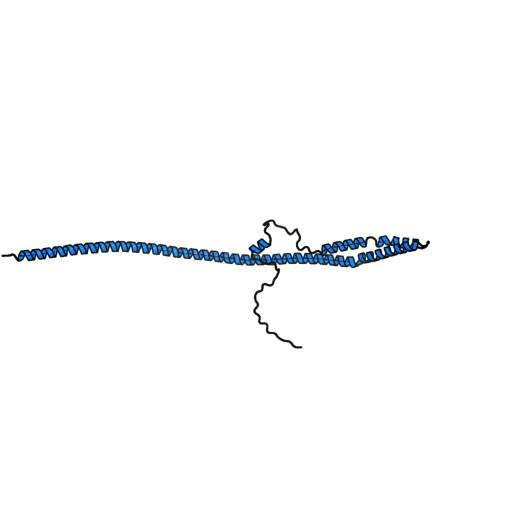 O 1
ATOM 1685 N N . ASN A 1 219 ? 8.380 -9.003 13.528 1.00 41.41 219 ASN A N 1
ATOM 1686 C CA . ASN A 1 219 ? 9.336 -9.201 12.449 1.00 41.41 219 ASN A CA 1
ATOM 1687 C C . ASN A 1 219 ? 10.591 -9.810 13.086 1.00 41.41 219 ASN A C 1
ATOM 1689 O O . ASN A 1 219 ? 11.300 -9.124 13.823 1.00 41.41 219 ASN A O 1
ATOM 1693 N N . GLU A 1 220 ? 10.841 -11.085 12.802 1.00 47.91 220 GLU A N 1
ATOM 1694 C CA . GLU A 1 220 ? 12.166 -11.687 12.877 1.00 47.91 220 GLU A CA 1
ATOM 1695 C C . GLU A 1 220 ? 13.087 -10.890 11.945 1.00 47.91 220 GLU A C 1
ATOM 1697 O O . GLU A 1 220 ? 13.174 -11.115 10.740 1.00 47.91 220 GLU A O 1
ATOM 1702 N N . LEU A 1 221 ? 13.742 -9.882 12.507 1.00 44.41 221 LEU A N 1
ATOM 1703 C CA . LEU A 1 221 ? 15.003 -9.385 11.994 1.00 44.41 221 LEU A CA 1
ATOM 1704 C C . LEU A 1 221 ? 16.057 -9.970 12.920 1.00 44.41 221 LEU A C 1
ATOM 1706 O O . LEU A 1 221 ? 16.081 -9.632 14.100 1.00 44.41 221 LEU A O 1
ATOM 1710 N N . GLY A 1 222 ? 16.861 -10.886 12.375 1.00 46.38 222 GLY A N 1
ATOM 1711 C CA . GLY A 1 222 ? 17.959 -11.540 13.071 1.00 46.38 222 GLY A CA 1
ATOM 1712 C C . GLY A 1 222 ? 18.803 -10.526 13.831 1.00 46.38 222 GLY A C 1
ATOM 1713 O O . GLY A 1 222 ? 19.446 -9.659 13.237 1.00 46.38 222 GLY A O 1
ATOM 1714 N N . VAL A 1 223 ? 18.758 -10.637 15.152 1.00 41.75 223 VAL A N 1
ATOM 1715 C CA . VAL A 1 223 ? 19.713 -10.011 16.052 1.00 41.75 223 VAL A CA 1
ATOM 1716 C C . VAL A 1 223 ? 20.748 -11.094 16.299 1.00 41.75 223 VAL A C 1
ATOM 1718 O O . VAL A 1 223 ? 20.402 -12.169 16.777 1.00 41.75 2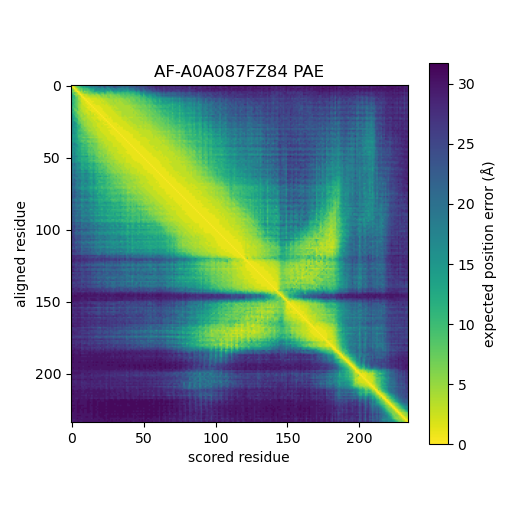23 VAL A O 1
ATOM 1721 N N . ASN A 1 224 ? 21.976 -10.847 15.847 1.00 37.28 224 ASN A N 1
ATOM 1722 C CA . ASN A 1 224 ? 23.106 -11.709 16.157 1.00 37.28 224 ASN A CA 1
ATOM 1723 C C . ASN A 1 224 ? 23.233 -11.816 17.678 1.00 37.28 224 ASN A C 1
ATOM 1725 O O . ASN A 1 224 ? 23.230 -10.791 18.363 1.00 37.28 224 ASN A O 1
ATOM 1729 N N . ASP A 1 225 ? 23.318 -13.056 18.149 1.00 48.22 225 ASP A N 1
ATOM 1730 C CA . ASP A 1 225 ? 23.716 -13.422 19.500 1.00 48.22 225 ASP A CA 1
ATOM 1731 C C . ASP A 1 225 ? 25.063 -12.776 19.833 1.00 48.22 225 ASP A C 1
ATOM 1733 O O . ASP A 1 225 ? 25.999 -12.929 19.056 1.00 48.22 225 ASP A O 1
ATOM 1737 N N . ASP A 1 226 ? 25.134 -12.064 20.957 1.00 51.81 226 ASP A N 1
ATOM 1738 C CA . ASP A 1 226 ? 26.342 -11.855 21.766 1.00 51.81 226 ASP A CA 1
ATOM 1739 C C . ASP A 1 226 ? 25.921 -11.136 23.062 1.00 51.81 226 ASP A C 1
ATOM 1741 O O . ASP A 1 226 ? 26.177 -9.949 23.242 1.00 51.81 226 ASP A O 1
ATOM 1745 N N . ASP A 1 227 ? 25.251 -11.856 23.967 1.00 51.25 227 ASP A N 1
ATOM 1746 C CA . ASP A 1 227 ? 25.111 -11.422 25.359 1.00 51.25 227 ASP A CA 1
ATOM 1747 C C . ASP A 1 227 ? 25.808 -12.445 26.265 1.00 51.25 227 ASP A C 1
ATOM 1749 O O . ASP A 1 227 ? 25.352 -13.566 26.501 1.00 51.25 227 ASP A O 1
ATOM 1753 N N . GLU A 1 228 ? 26.984 -12.023 26.715 1.00 50.25 228 GLU A N 1
ATOM 1754 C CA . GLU A 1 228 ? 27.841 -12.642 27.714 1.00 50.25 228 GLU A CA 1
ATOM 1755 C C . GLU A 1 228 ? 27.062 -12.819 29.030 1.00 50.25 228 GLU A C 1
ATOM 1757 O O . GLU A 1 228 ? 26.579 -11.858 29.633 1.00 50.25 228 GLU A O 1
ATOM 1762 N N . TYR A 1 229 ? 26.917 -14.072 29.468 1.00 44.19 229 TYR A N 1
ATOM 1763 C CA . TYR A 1 229 ? 26.337 -14.424 30.761 1.00 44.19 229 TYR A CA 1
ATOM 1764 C C . TYR A 1 229 ? 27.177 -13.818 31.894 1.00 44.19 229 TYR A C 1
ATOM 1766 O O . TYR A 1 229 ? 28.324 -14.212 32.099 1.00 44.19 229 TYR A O 1
ATOM 1774 N N . VAL A 1 230 ? 26.586 -12.911 32.673 1.00 51.25 230 VAL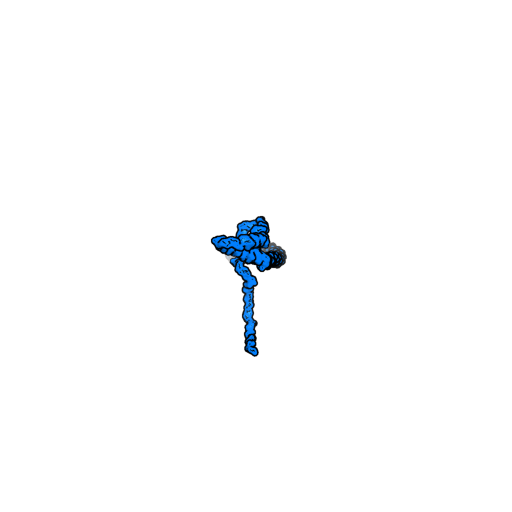 A N 1
ATOM 1775 C CA . VAL A 1 230 ? 27.087 -12.576 34.010 1.00 51.25 230 VAL A CA 1
ATOM 1776 C C . VAL A 1 230 ? 26.309 -13.418 35.014 1.00 51.25 230 VAL A C 1
ATOM 1778 O O . VAL A 1 230 ? 25.155 -13.121 35.326 1.00 51.25 230 VAL A O 1
ATOM 1781 N N . ASP A 1 231 ? 26.956 -14.479 35.495 1.00 48.47 231 ASP A N 1
ATOM 1782 C CA . ASP A 1 231 ? 26.571 -15.182 36.716 1.00 48.47 231 ASP A CA 1
ATOM 1783 C C . ASP A 1 231 ? 26.624 -14.207 37.898 1.00 48.47 231 ASP A C 1
ATOM 1785 O O . ASP A 1 231 ? 27.631 -13.531 38.127 1.00 48.47 231 ASP A O 1
ATOM 1789 N N . ILE A 1 232 ? 25.543 -14.163 38.671 1.00 48.94 232 ILE A N 1
ATOM 1790 C CA . ILE A 1 232 ? 25.560 -13.626 40.029 1.00 48.94 232 ILE A CA 1
ATOM 1791 C C . ILE A 1 232 ? 25.126 -14.778 40.934 1.00 48.94 232 ILE A C 1
ATOM 1793 O O . ILE A 1 232 ? 23.938 -15.083 41.037 1.00 48.94 232 ILE A O 1
ATOM 1797 N N . GLU A 1 233 ? 26.115 -15.445 41.528 1.00 50.38 233 GLU A N 1
ATOM 1798 C CA . GLU A 1 233 ? 25.930 -16.290 42.709 1.00 50.38 233 GLU A CA 1
ATOM 1799 C C . GLU A 1 233 ? 25.733 -15.397 43.953 1.00 50.38 233 GLU A C 1
ATOM 1801 O O . GLU A 1 233 ? 26.464 -14.420 44.116 1.00 50.38 233 GLU A O 1
ATOM 1806 N N . ASP A 1 234 ? 24.722 -15.767 44.756 1.00 51.12 234 ASP A N 1
ATOM 1807 C CA . ASP A 1 234 ? 24.327 -15.364 46.131 1.00 51.12 234 ASP A CA 1
ATOM 1808 C C . ASP A 1 234 ? 24.653 -13.948 46.667 1.00 51.12 234 ASP A C 1
ATOM 1810 O O . ASP A 1 234 ? 25.813 -13.653 47.042 1.00 51.12 234 ASP A O 1
#

Solvent-accessible surface area (backbone atoms only — not comparable to full-atom values): 13658 Å² total; per-residue (Å²): 140,71,83,62,65,61,54,55,52,52,50,51,52,54,50,53,49,52,53,49,54,50,51,52,51,51,50,51,55,51,52,53,50,50,54,53,49,52,55,51,51,53,51,50,54,51,52,54,52,52,51,52,55,48,52,52,51,49,54,54,49,52,53,50,52,54,53,51,50,52,53,50,52,53,50,53,50,50,54,50,55,48,52,54,50,50,53,52,49,50,55,50,50,54,54,50,52,50,49,55,50,51,53,52,50,50,54,29,52,53,51,37,52,51,47,52,55,51,46,72,37,65,32,48,52,25,37,56,49,36,56,50,50,53,51,51,49,52,52,48,53,64,53,54,80,45,90,90,78,52,68,68,57,47,55,56,54,58,69,47,42,76,81,31,61,63,18,58,60,54,38,52,54,48,50,58,54,37,53,67,43,67,59,79,72,96,65,67,87,81,72,80,75,75,98,74,74,98,61,54,68,68,57,57,32,48,75,75,67,51,88,70,89,78,80,70,88,70,77,88,67,90,72,83,88,83,80,84,83,79,85,80,82,134

Organism: Arabis alpina (NCBI:txid50452)

pLDDT: mean 80.32, std 18.53, range [37.16, 98.44]

Foldseek 3Di:
DPPPVVVVVVVVVVVVVVVVVVVVVVVVVVVVVVVVVVVVVVVVVVVVVVVVVVVVVVVVVVVVVVVVVVVVVVVVVVVVVVVVVVVVVVVVVVVVVVVVVVVLLVVLVVLLVVLVVVLVPDLVVLVVVLVVLVVVLVVLVVCVVPDDDRPVVNVVSVVCCVVSPCSVVVNVVSVVVSVVSPDDDPDDPVPPPDDDDPPPPCRVCVVVPNPDPPVDPDPPPDDDDDDDDDDDDD